Protein AF-A0A9X2Q790-F1 (afdb_monomer_lite)

Radius of gyration: 26.45 Å; chains: 1; bounding box: 44×54×80 Å

Foldseek 3Di:
DVVLVVLVVVCPPDDDPVVSVVVVVVVVVVVVVVVVVVVVVVVVVCDDPQVVLVVLVVVVLVVCQLWKWWWKAAPVHIDIATFLDDDWLPDPVVVVVCVSSVPDPVQSVCCVVVRHRDDDLFADLVVLVADDDDPPDPDDDPVCPPPPVVVVSVVVSVVSRPLEFRIATDDIGHDPVSGDPVSVVVVVVSCVSRVRHPPRGHHD

Secondary structure (DSSP, 8-state):
-HHHHHHHHHHTTTS-HHHHHHHHHHHHHHHHHHHHHHHHHHHHHH--HHHHHHHHHHHHHHH-TT--EEEEEETTEEEEEE-SS---TT-HHHHHHHHHHT--HHHHHHHHHHTS-----S--GGGTTPPPP--SSSS--GGGGG-HHHHHHHHHHHHHHTTEES-EEEEEES-GGG--HHHHHHHHHHHHHHTTT-TTSEE-

pLDDT: mean 90.4, std 11.64, range [46.28, 98.38]

Sequence (204 aa):
ML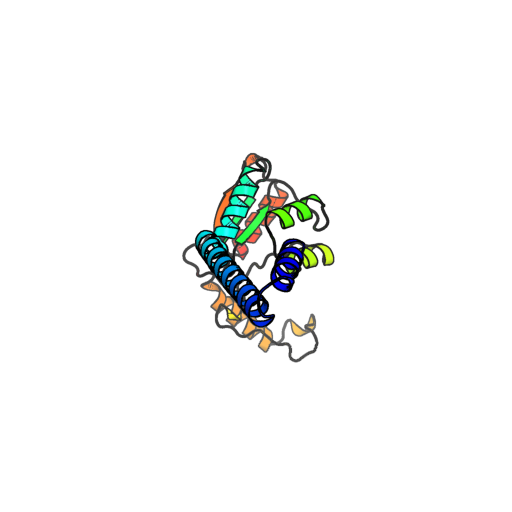LLVSVMVLGTFQFHLFGGVILATAVTWLSNRLARCWRRHRFCRAGTPEQQARRRIDAFAAAHPQWHLRLYRTPAGFRLLALHRCFEPDDAEVAACFSQLGVDAVYARMCRMQQCFRARVSPKPWRVGIHRIRPPYAAWRAEHAALPERLRWIADYECASTAFAACRYIASFGDERNVTEAARQVQERHDAWCRADQPHLQLA

Structure (mmCIF, N/CA/C/O backbone):
data_AF-A0A9X2Q790-F1
#
_entry.id   AF-A0A9X2Q790-F1
#
loop_
_atom_site.group_PDB
_atom_site.id
_atom_site.type_symbol
_atom_site.label_atom_id
_atom_site.label_alt_id
_atom_site.label_comp_id
_atom_site.label_asym_id
_atom_site.label_entity_id
_atom_site.label_seq_id
_atom_site.pdbx_PDB_ins_code
_atom_site.Cartn_x
_atom_site.Cartn_y
_atom_site.Cartn_z
_atom_site.occupancy
_atom_site.B_iso_or_equiv
_atom_site.auth_seq_id
_atom_site.auth_comp_id
_atom_site.auth_asym_id
_atom_site.auth_atom_id
_atom_site.pdbx_PDB_model_num
ATOM 1 N N . MET A 1 1 ? -2.563 -13.965 41.734 1.00 48.69 1 MET A N 1
ATOM 2 C CA . MET A 1 1 ? -1.696 -14.488 42.814 1.00 48.69 1 MET A CA 1
ATOM 3 C C . MET A 1 1 ? -2.426 -14.646 44.140 1.00 48.69 1 MET A C 1
ATOM 5 O O . MET A 1 1 ? -2.298 -15.708 44.722 1.00 48.69 1 MET A O 1
ATOM 9 N N . LEU A 1 2 ? -3.234 -13.679 44.591 1.00 46.28 2 LEU A N 1
ATOM 10 C CA . LEU A 1 2 ? -3.959 -13.775 45.874 1.00 46.28 2 LEU A CA 1
ATOM 11 C C . LEU A 1 2 ? -4.916 -14.982 45.971 1.00 46.28 2 LEU A C 1
ATOM 13 O O . LEU A 1 2 ? -4.886 -15.699 46.960 1.00 46.28 2 LEU A O 1
ATOM 17 N N . LEU A 1 3 ? -5.650 -15.301 44.898 1.00 52.75 3 LEU A N 1
ATOM 18 C CA . LEU A 1 3 ? -6.528 -16.485 44.827 1.00 52.75 3 LEU A CA 1
ATOM 19 C C . LEU A 1 3 ? -5.794 -17.833 44.958 1.00 52.75 3 LEU A C 1
ATOM 21 O O . LEU A 1 3 ? -6.366 -18.792 45.458 1.00 52.75 3 LEU A O 1
ATOM 25 N N . LEU A 1 4 ? -4.532 -17.912 44.525 1.00 52.91 4 LEU A N 1
ATOM 26 C CA . LEU A 1 4 ? -3.727 -19.136 44.628 1.00 52.91 4 LEU A CA 1
ATOM 27 C C . LEU A 1 4 ? -3.265 -19.381 46.068 1.00 52.91 4 LEU A C 1
ATOM 29 O O . LEU A 1 4 ? -3.240 -20.523 46.511 1.00 52.91 4 LEU A O 1
ATOM 33 N N . VAL A 1 5 ? -2.952 -18.311 46.805 1.00 63.03 5 VAL A N 1
ATOM 34 C CA . VAL A 1 5 ? -2.498 -18.393 48.201 1.00 63.03 5 VAL A CA 1
ATOM 35 C C . VAL A 1 5 ? -3.655 -18.780 49.125 1.00 63.03 5 VAL A C 1
ATOM 37 O O . VAL A 1 5 ? -3.489 -19.647 49.977 1.00 63.03 5 VAL A O 1
ATOM 40 N N . SER A 1 6 ? -4.853 -18.226 48.908 1.00 60.81 6 SER A N 1
ATOM 41 C CA . SER A 1 6 ? -6.041 -18.549 49.712 1.00 60.81 6 SER A CA 1
ATOM 42 C C . SER A 1 6 ? -6.469 -20.017 49.587 1.00 60.81 6 SER A C 1
ATOM 44 O O . SER A 1 6 ? -6.831 -20.640 50.581 1.00 60.81 6 SER A O 1
ATOM 46 N N . VAL A 1 7 ? -6.377 -20.596 48.385 1.00 59.78 7 VAL A N 1
ATOM 47 C CA . VAL A 1 7 ? -6.702 -22.015 48.142 1.00 59.78 7 VAL A CA 1
ATOM 48 C C . VAL A 1 7 ? -5.654 -22.948 48.760 1.00 59.78 7 VAL A C 1
ATOM 50 O O . VAL A 1 7 ? -5.996 -24.031 49.229 1.00 59.78 7 VAL A O 1
ATOM 53 N N . MET A 1 8 ? -4.391 -22.518 48.824 1.00 57.66 8 MET A N 1
ATOM 54 C CA . MET A 1 8 ? -3.309 -23.302 49.423 1.00 57.66 8 MET A CA 1
ATOM 55 C C . MET A 1 8 ? -3.419 -23.371 50.955 1.00 57.66 8 MET A C 1
ATOM 57 O O . MET A 1 8 ? -3.188 -24.430 51.527 1.00 57.66 8 MET A O 1
ATOM 61 N N . VAL A 1 9 ? -3.830 -22.276 51.606 1.00 59.81 9 VAL A N 1
ATOM 62 C CA . VAL A 1 9 ? -3.979 -22.187 53.075 1.00 59.81 9 VAL A CA 1
ATOM 63 C C . VAL A 1 9 ? -5.226 -22.922 53.588 1.00 59.81 9 VAL A C 1
ATOM 65 O O . VAL A 1 9 ? -5.206 -23.487 54.676 1.00 59.81 9 VAL A O 1
ATOM 68 N N . LEU A 1 10 ? -6.305 -22.981 52.801 1.00 56.09 10 LEU A N 1
ATOM 69 C CA . LEU A 1 10 ? -7.488 -23.791 53.135 1.00 56.09 10 LEU A CA 1
ATOM 70 C C . LEU A 1 10 ? -7.251 -25.299 52.937 1.00 56.09 10 LEU A C 1
ATOM 72 O O . LEU A 1 10 ? -7.886 -26.114 53.602 1.00 56.09 10 LEU A O 1
ATOM 76 N N . GLY A 1 11 ? -6.316 -25.682 52.061 1.00 52.31 11 GLY A N 1
ATOM 77 C CA . GLY A 1 11 ? -5.952 -27.080 51.815 1.00 52.31 11 GLY A CA 1
ATOM 78 C C . GLY A 1 11 ? -5.054 -27.708 52.885 1.00 52.31 11 GLY A C 1
ATOM 79 O O . GLY A 1 11 ? -4.982 -28.929 52.963 1.00 52.31 11 GLY A O 1
ATOM 80 N N . THR A 1 12 ? -4.385 -26.916 53.727 1.00 56.84 12 THR A N 1
ATOM 81 C CA . THR A 1 12 ? -3.440 -27.436 54.730 1.00 56.84 12 THR A CA 1
ATOM 82 C C . THR A 1 12 ? -4.091 -27.880 56.039 1.00 56.84 12 THR A C 1
ATOM 84 O O . THR A 1 12 ? -3.428 -28.560 56.815 1.00 56.84 12 THR A O 1
ATOM 87 N N . PHE A 1 13 ? -5.363 -27.546 56.296 1.00 58.97 13 PHE A N 1
ATOM 88 C CA . PHE A 1 13 ? -5.959 -27.757 57.623 1.00 58.97 13 PHE A CA 1
ATOM 89 C C . PHE A 1 13 ? -6.813 -29.020 57.809 1.00 58.97 13 PHE A C 1
ATOM 91 O O . PHE A 1 13 ? -7.067 -29.366 58.958 1.00 58.97 13 PHE A O 1
ATOM 98 N N . GLN A 1 14 ? -7.216 -29.760 56.762 1.00 60.81 14 GLN A N 1
ATOM 99 C CA . GLN A 1 14 ? -7.905 -31.047 57.006 1.00 60.81 14 GLN A CA 1
ATOM 100 C C . GLN A 1 14 ? -7.980 -32.070 55.859 1.00 60.81 14 GLN A C 1
ATOM 102 O O . GLN A 1 14 ? -8.629 -33.098 56.031 1.00 60.81 14 GLN A O 1
ATOM 107 N N . PHE A 1 15 ? -7.320 -31.871 54.713 1.00 53.31 15 PHE A N 1
ATOM 108 C CA . PHE A 1 15 ? -7.365 -32.845 53.614 1.00 53.31 15 PHE A CA 1
ATOM 109 C C . PHE A 1 15 ? -6.010 -33.005 52.919 1.00 53.31 15 PHE A C 1
ATOM 111 O O . PHE A 1 15 ? -5.281 -32.043 52.712 1.00 53.31 15 PHE A O 1
ATOM 118 N N . HIS A 1 16 ? -5.686 -34.254 52.573 1.00 68.25 16 HIS A N 1
ATOM 119 C CA . HIS A 1 16 ? -4.437 -34.704 51.959 1.00 68.25 16 HIS A CA 1
ATOM 120 C C . HIS A 1 16 ? -3.883 -33.727 50.913 1.00 68.25 16 HIS A C 1
ATOM 122 O O . HIS A 1 16 ? -4.606 -33.309 50.012 1.00 68.25 16 HIS A O 1
ATOM 128 N N . LEU A 1 17 ? -2.573 -33.459 50.970 1.00 66.88 17 LEU A N 1
ATOM 129 C CA . LEU A 1 17 ? -1.799 -32.689 49.980 1.00 66.88 17 LEU A CA 1
ATOM 130 C C . LEU A 1 17 ? -2.190 -33.037 48.523 1.00 66.88 17 LEU A C 1
ATOM 132 O O . LEU A 1 17 ? -2.280 -32.166 47.660 1.00 66.88 17 LEU A O 1
ATOM 136 N N . PHE A 1 18 ? -2.512 -34.313 48.280 1.00 75.25 18 PHE A N 1
ATOM 137 C CA . PHE A 1 18 ? -3.064 -34.837 47.029 1.00 75.25 18 PHE A CA 1
ATOM 138 C C . PHE A 1 18 ? -4.371 -34.166 46.576 1.00 75.25 18 PHE A C 1
ATOM 140 O O . PHE A 1 18 ? -4.491 -33.808 45.407 1.00 75.25 18 PHE A O 1
ATOM 147 N N . GLY A 1 19 ? -5.340 -33.955 47.469 1.00 80.69 19 GLY A N 1
ATOM 148 C CA . GLY A 1 19 ? -6.606 -33.285 47.159 1.00 80.69 19 GLY A CA 1
ATOM 149 C C . GLY A 1 19 ? -6.410 -31.821 46.759 1.00 80.69 19 GLY A C 1
ATOM 150 O O . GLY A 1 19 ? -7.023 -31.359 45.797 1.00 80.69 19 GLY A O 1
ATOM 151 N N . GLY A 1 20 ? -5.482 -31.119 47.419 1.00 78.75 20 GLY A N 1
ATOM 152 C CA . GLY A 1 20 ? -5.090 -29.758 47.041 1.00 78.75 20 GLY A CA 1
ATOM 153 C C . GLY A 1 20 ? -4.459 -29.691 45.645 1.00 78.75 20 GLY A C 1
ATOM 154 O O . GLY A 1 20 ? -4.818 -28.829 44.841 1.00 78.75 20 GLY A O 1
ATOM 155 N N . VAL A 1 21 ? -3.577 -30.642 45.314 1.00 85.44 21 VAL A N 1
ATOM 156 C CA . VAL A 1 21 ? -2.948 -30.743 43.983 1.00 85.44 21 VAL A CA 1
ATOM 157 C C . VAL A 1 21 ? -3.975 -31.079 42.893 1.00 85.44 21 VAL A C 1
ATOM 159 O O . VAL A 1 21 ? -3.959 -30.465 41.821 1.00 85.44 21 VAL A O 1
ATOM 162 N N . ILE A 1 22 ? -4.906 -32.002 43.158 1.00 88.19 22 ILE A N 1
ATOM 163 C CA . ILE A 1 22 ? -5.989 -32.361 42.226 1.00 88.19 22 ILE A CA 1
ATOM 164 C C . ILE A 1 22 ? -6.910 -31.160 41.979 1.00 88.19 22 ILE A C 1
ATOM 166 O O . ILE A 1 22 ? -7.245 -30.858 40.833 1.00 88.19 22 ILE A O 1
ATOM 170 N N . LEU A 1 23 ? -7.275 -30.418 43.026 1.00 88.38 23 LEU A N 1
ATOM 171 C CA . LEU A 1 23 ? -8.114 -29.230 42.886 1.00 88.38 23 LEU A CA 1
ATOM 172 C C . LEU A 1 23 ? -7.399 -28.125 42.094 1.00 88.38 23 LEU A C 1
ATOM 174 O O . LEU A 1 23 ? -7.979 -27.557 41.169 1.00 88.38 23 LEU A O 1
ATOM 178 N N . ALA A 1 24 ? -6.129 -27.845 42.396 1.00 86.19 24 ALA A N 1
ATOM 179 C CA . ALA A 1 24 ? -5.351 -26.823 41.694 1.00 86.19 24 ALA A CA 1
ATOM 180 C C . ALA A 1 24 ? -5.167 -27.149 40.200 1.00 86.19 24 ALA A C 1
ATOM 182 O O . ALA A 1 24 ? -5.297 -26.268 39.340 1.00 86.19 24 ALA A O 1
ATOM 183 N N . THR A 1 25 ? -4.914 -28.417 39.870 1.00 88.69 25 THR A N 1
ATOM 184 C CA . THR A 1 25 ? -4.807 -28.874 38.477 1.00 88.69 25 THR A CA 1
ATOM 185 C C . THR A 1 25 ? -6.153 -28.817 37.757 1.00 88.69 25 THR A C 1
ATOM 187 O O . THR A 1 25 ? -6.205 -28.298 36.641 1.00 88.69 25 THR A O 1
ATOM 190 N N . ALA A 1 26 ? -7.251 -29.233 38.395 1.00 91.38 26 ALA A N 1
ATOM 191 C CA . ALA A 1 26 ? -8.602 -29.122 37.841 1.00 91.38 26 ALA A CA 1
ATOM 192 C C . ALA A 1 26 ? -9.013 -27.661 37.581 1.00 91.38 26 ALA A C 1
ATOM 194 O O . ALA A 1 26 ? -9.518 -27.343 36.502 1.00 91.38 26 ALA A O 1
ATOM 195 N N . VAL A 1 27 ? -8.728 -26.747 38.515 1.00 93.25 27 VAL A N 1
ATOM 196 C CA . VAL A 1 27 ? -8.988 -25.304 38.366 1.00 93.25 27 VAL A CA 1
ATOM 197 C C . VAL A 1 27 ? -8.148 -24.703 37.239 1.00 93.25 27 VAL A C 1
ATOM 199 O O . VAL A 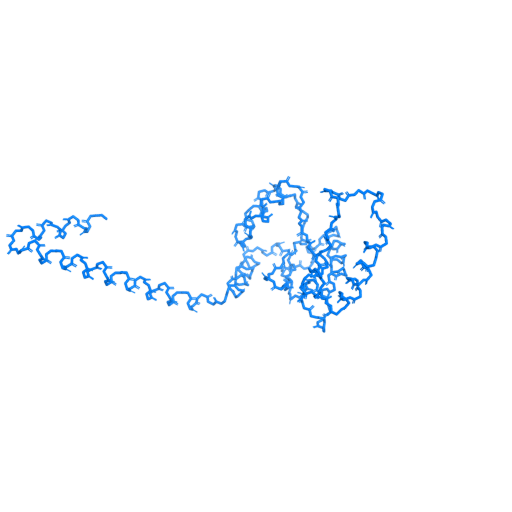1 27 ? -8.664 -23.949 36.411 1.00 93.25 27 VAL A O 1
ATOM 202 N N . THR A 1 28 ? -6.865 -25.054 37.147 1.00 90.88 28 THR A N 1
ATOM 203 C CA . THR A 1 28 ? -5.983 -24.574 36.067 1.00 90.88 28 THR A CA 1
ATOM 204 C C . THR A 1 28 ? -6.425 -25.118 34.705 1.00 90.88 28 THR A C 1
ATOM 206 O O . THR A 1 28 ? -6.452 -24.394 33.708 1.00 90.88 28 THR A O 1
ATOM 209 N N . TRP A 1 29 ? -6.840 -26.383 34.651 1.00 93.12 29 TRP A N 1
ATOM 210 C CA . TRP A 1 29 ? -7.366 -27.003 33.441 1.00 93.12 29 TRP A CA 1
ATOM 211 C C . TRP A 1 29 ? -8.678 -26.355 32.994 1.00 93.12 29 TRP A C 1
ATOM 213 O O . TRP A 1 29 ? -8.804 -25.978 31.826 1.00 93.12 29 TRP A O 1
ATOM 223 N N . LEU A 1 30 ? -9.627 -26.155 33.913 1.00 93.69 30 LEU A N 1
ATOM 224 C CA . LEU A 1 30 ? -10.918 -25.538 33.620 1.00 93.69 30 LEU A CA 1
ATOM 225 C C . LEU A 1 30 ? -10.760 -24.069 33.214 1.00 93.69 30 LEU A C 1
ATOM 227 O O . LEU A 1 30 ? -11.325 -23.652 32.206 1.00 93.69 30 LEU A O 1
ATOM 231 N N . SER A 1 31 ? -9.941 -23.294 33.926 1.00 88.06 31 SER A N 1
ATOM 232 C CA . SER A 1 31 ? -9.655 -21.898 33.569 1.00 88.06 31 SER A CA 1
ATOM 233 C C . SER A 1 31 ? -8.970 -21.787 32.206 1.00 88.06 31 SER A C 1
ATOM 235 O O . SER A 1 31 ? -9.356 -20.944 31.397 1.00 88.06 31 SER A O 1
ATOM 237 N N . ASN A 1 32 ? -8.030 -22.679 31.877 1.00 90.44 32 ASN A N 1
ATOM 238 C CA . ASN A 1 32 ? -7.417 -22.708 30.552 1.00 90.44 32 ASN A CA 1
ATOM 239 C C . ASN A 1 32 ? -8.417 -23.141 29.464 1.00 90.44 32 ASN A C 1
ATOM 241 O O . ASN A 1 32 ? -8.438 -22.559 28.380 1.00 90.44 32 ASN A O 1
ATOM 245 N N . ARG A 1 33 ? -9.291 -24.120 29.737 1.00 92.56 33 ARG A N 1
ATOM 246 C CA . ARG A 1 33 ? -10.374 -24.540 28.827 1.00 92.56 33 ARG A CA 1
ATOM 247 C C . ARG A 1 33 ? -11.346 -23.399 28.549 1.00 92.56 33 ARG A C 1
ATOM 249 O O . ARG A 1 33 ? -11.612 -23.114 27.381 1.00 92.56 33 ARG A O 1
ATOM 256 N N . LEU A 1 34 ? -11.813 -22.721 29.596 1.00 91.94 34 LEU A N 1
ATOM 257 C CA . LEU A 1 34 ? -12.692 -21.561 29.494 1.00 91.94 34 LEU A CA 1
ATOM 258 C C . LEU A 1 34 ? -11.998 -20.436 28.732 1.00 91.94 34 LEU A C 1
ATOM 260 O O . LEU A 1 34 ? -12.543 -19.971 27.739 1.00 91.94 34 LEU A O 1
ATOM 264 N N . ALA A 1 35 ? -10.759 -20.082 29.084 1.00 87.25 35 ALA A N 1
ATOM 265 C CA . ALA A 1 35 ? -9.990 -19.059 28.380 1.00 87.25 35 ALA A CA 1
ATOM 266 C C . ALA A 1 35 ? -9.768 -19.407 26.899 1.00 87.25 35 ALA A C 1
ATOM 268 O O . ALA A 1 35 ? -9.861 -18.534 26.039 1.00 87.25 35 ALA A O 1
ATOM 269 N N . ARG A 1 36 ? -9.509 -20.676 26.557 1.00 84.31 36 ARG A N 1
ATOM 270 C CA . ARG A 1 36 ? -9.389 -21.130 25.160 1.00 84.31 36 ARG A CA 1
ATOM 271 C C . ARG A 1 36 ? -10.721 -21.057 24.420 1.00 84.31 36 ARG A C 1
ATOM 273 O O . ARG A 1 36 ? -10.725 -20.599 23.281 1.00 84.31 36 ARG A O 1
ATOM 280 N N . CYS A 1 37 ? -11.822 -21.472 25.044 1.00 86.44 37 CYS A N 1
ATOM 281 C CA . CYS A 1 37 ? -13.159 -21.379 24.459 1.00 86.44 37 CYS A CA 1
ATOM 282 C C . CYS A 1 37 ? -13.543 -19.915 24.213 1.00 86.44 37 CYS A C 1
ATOM 284 O O . CYS A 1 37 ? -13.921 -19.554 23.104 1.00 86.44 37 CYS A O 1
ATOM 286 N N . TRP A 1 38 ? -13.314 -19.049 25.201 1.00 81.25 38 TRP A N 1
ATOM 287 C CA . TRP A 1 38 ? -13.544 -17.610 25.102 1.00 81.25 38 TRP A CA 1
ATOM 288 C C . TRP A 1 38 ? -12.684 -16.955 24.024 1.00 81.25 38 TRP A C 1
ATOM 290 O O . TRP A 1 38 ? -13.206 -16.225 23.186 1.00 81.25 38 TRP A O 1
ATOM 300 N N . ARG A 1 39 ? -11.377 -17.251 23.984 1.00 80.12 39 ARG A N 1
ATOM 301 C CA . ARG A 1 39 ? -10.475 -16.758 22.930 1.00 80.12 39 ARG A CA 1
ATOM 302 C C . ARG A 1 39 ? -10.923 -17.225 21.550 1.00 80.12 39 ARG A C 1
ATOM 304 O O . ARG A 1 39 ? -10.946 -16.417 20.630 1.00 80.12 39 ARG A O 1
ATOM 311 N N . ARG A 1 40 ? -11.320 -18.494 21.407 1.00 76.88 40 ARG A N 1
ATOM 312 C CA . ARG A 1 40 ? -11.806 -19.058 20.140 1.00 76.88 40 ARG A CA 1
ATOM 313 C C . ARG A 1 40 ? -13.115 -18.409 19.708 1.00 76.88 40 ARG A C 1
ATOM 315 O O . ARG A 1 40 ? -13.221 -17.974 18.571 1.00 76.88 40 ARG A O 1
ATOM 322 N N . HIS A 1 41 ? -14.071 -18.272 20.619 1.00 74.38 41 HIS A N 1
ATOM 323 C CA . HIS A 1 41 ? -15.345 -17.613 20.354 1.00 74.38 41 HIS A CA 1
ATOM 324 C C . HIS A 1 41 ? -15.148 -16.136 19.984 1.00 74.38 41 HIS A C 1
ATOM 326 O O . HIS A 1 41 ? -15.711 -15.659 19.000 1.00 74.38 41 HIS A O 1
ATOM 332 N N . ARG A 1 42 ? -14.279 -15.420 20.707 1.00 73.62 42 ARG A N 1
ATOM 333 C CA . ARG A 1 42 ? -13.901 -14.037 20.392 1.00 73.62 42 ARG A CA 1
ATOM 334 C C . ARG A 1 42 ? -13.219 -13.936 19.025 1.00 73.62 42 ARG A C 1
ATOM 336 O O . ARG A 1 42 ? -13.538 -13.022 18.276 1.00 73.62 42 ARG A O 1
ATOM 343 N N . PHE A 1 43 ? -12.339 -14.875 18.682 1.00 66.88 43 PHE A N 1
ATOM 344 C CA . PHE A 1 43 ? -11.672 -14.931 17.380 1.00 66.88 43 PHE A CA 1
ATOM 345 C C . PHE A 1 43 ? -12.664 -15.192 16.239 1.00 66.88 43 PHE A C 1
ATOM 347 O O . PHE A 1 43 ? -12.657 -14.469 15.249 1.00 66.88 43 PHE A O 1
ATOM 354 N N . CYS A 1 44 ? -13.581 -16.149 16.408 1.00 70.38 44 CYS A N 1
ATOM 355 C CA . CYS A 1 44 ? -14.643 -16.420 15.437 1.00 70.38 44 CYS A CA 1
ATOM 356 C C . CYS A 1 44 ? -15.568 -15.207 15.240 1.00 70.38 44 CYS A C 1
ATOM 358 O O . CYS A 1 44 ? -15.954 -14.910 14.114 1.00 70.38 44 CYS A O 1
ATOM 360 N N . ARG A 1 45 ? -15.884 -14.464 16.310 1.00 71.19 45 ARG A N 1
ATOM 361 C CA . ARG A 1 45 ? -16.711 -13.245 16.234 1.00 71.19 45 ARG A CA 1
ATOM 362 C C . ARG A 1 45 ? -15.970 -12.019 15.701 1.00 71.19 45 ARG A C 1
ATOM 364 O O . ARG A 1 45 ? -16.612 -11.087 15.221 1.00 71.19 45 ARG A O 1
ATOM 371 N N . ALA A 1 46 ? -14.641 -11.997 15.776 1.00 72.12 46 ALA A N 1
ATOM 372 C CA . ALA A 1 46 ? -13.843 -10.871 15.300 1.00 72.12 46 ALA A CA 1
ATOM 373 C C . ALA A 1 46 ? -13.901 -10.715 13.767 1.00 72.12 46 ALA A C 1
ATOM 375 O O . ALA A 1 46 ? -13.720 -9.605 13.271 1.00 72.12 46 ALA A O 1
ATOM 376 N N . GLY A 1 47 ? -14.241 -11.778 13.029 1.00 82.62 47 GLY A N 1
ATOM 377 C CA . GLY A 1 47 ? -14.272 -11.791 11.564 1.00 82.62 47 GLY A CA 1
ATOM 378 C C . GLY A 1 47 ? -12.891 -12.040 10.957 1.00 82.62 47 GLY A C 1
ATOM 379 O O . GLY A 1 47 ? -11.906 -12.227 11.677 1.00 82.62 47 GLY A O 1
ATOM 380 N N . THR A 1 48 ? -12.800 -12.045 9.627 1.00 88.19 48 THR A N 1
ATOM 381 C CA . THR A 1 48 ? -11.516 -12.217 8.930 1.00 88.19 48 THR A CA 1
ATOM 382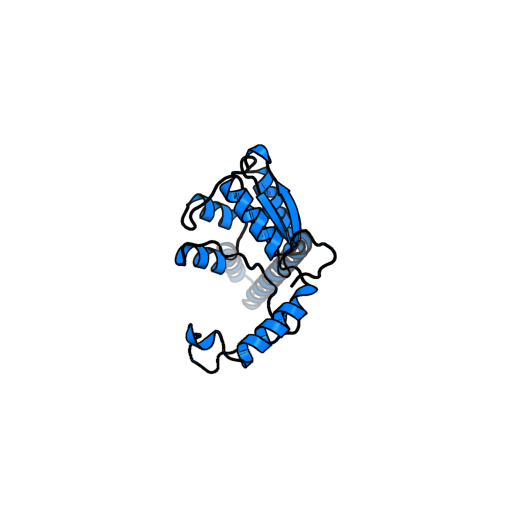 C C . THR A 1 48 ? -10.573 -11.040 9.230 1.00 88.19 48 THR A C 1
ATOM 384 O O . THR A 1 48 ? -11.045 -9.934 9.511 1.00 88.19 48 THR A O 1
ATOM 387 N N . PRO A 1 49 ? -9.239 -11.214 9.152 1.00 88.69 49 PRO A N 1
ATOM 388 C CA . PRO A 1 49 ? -8.295 -10.106 9.341 1.00 88.69 49 PRO A CA 1
ATOM 389 C C . PRO A 1 49 ? -8.587 -8.905 8.432 1.00 88.69 49 PRO A C 1
ATOM 391 O O . PRO A 1 49 ? -8.425 -7.755 8.832 1.00 88.69 49 PRO A O 1
ATOM 394 N N . GLU A 1 50 ? -9.083 -9.173 7.224 1.00 91.56 50 GLU A N 1
ATOM 395 C CA . GLU A 1 50 ? -9.540 -8.154 6.287 1.00 91.56 50 GLU A CA 1
ATOM 396 C C . GLU A 1 50 ? -10.769 -7.397 6.799 1.00 91.56 50 GLU A C 1
ATOM 398 O O . GLU A 1 50 ? -10.762 -6.171 6.797 1.00 91.56 50 GLU A O 1
ATOM 403 N N . GLN A 1 51 ? -11.796 -8.091 7.298 1.00 92.75 51 GLN A N 1
ATOM 404 C CA . GLN A 1 51 ? -12.968 -7.441 7.895 1.00 92.75 51 GLN A CA 1
ATOM 405 C C . GLN A 1 51 ? -12.578 -6.589 9.108 1.00 92.75 51 GLN A C 1
ATOM 407 O O . GLN A 1 51 ? -13.087 -5.484 9.283 1.00 92.75 51 GLN A O 1
ATOM 412 N N . GLN A 1 52 ? -11.641 -7.068 9.929 1.00 92.50 52 GLN A N 1
ATOM 413 C CA . GLN A 1 52 ? -11.121 -6.313 11.069 1.00 92.50 52 GLN A CA 1
ATOM 414 C C . GLN A 1 52 ? -10.342 -5.068 10.630 1.00 92.50 52 GLN A C 1
ATOM 416 O O . GLN A 1 52 ? -10.481 -4.010 11.239 1.00 92.50 52 GLN A O 1
ATOM 421 N N . ALA A 1 53 ? -9.521 -5.173 9.581 1.00 94.62 53 ALA A N 1
ATOM 422 C CA . ALA A 1 53 ? -8.847 -4.020 8.991 1.00 94.62 53 ALA A CA 1
ATOM 423 C C . ALA A 1 53 ? -9.861 -3.021 8.424 1.00 94.62 53 ALA A C 1
ATOM 425 O O . ALA A 1 53 ? -9.769 -1.837 8.722 1.00 94.62 53 ALA A O 1
ATOM 426 N N . ARG A 1 54 ? -10.877 -3.499 7.697 1.00 96.31 54 ARG A N 1
ATOM 427 C CA . ARG A 1 54 ? -11.923 -2.646 7.134 1.00 96.31 54 ARG A CA 1
ATOM 428 C C . ARG A 1 54 ? -12.687 -1.882 8.218 1.00 96.31 54 ARG A C 1
ATOM 430 O O . ARG A 1 54 ? -12.785 -0.669 8.122 1.00 96.31 54 ARG A O 1
ATOM 437 N N . ARG A 1 55 ? -13.105 -2.552 9.298 1.00 95.88 55 ARG A N 1
ATOM 438 C CA . ARG A 1 55 ? -13.769 -1.901 10.445 1.00 95.88 55 ARG A CA 1
ATOM 439 C C . ARG A 1 55 ? -12.915 -0.810 11.090 1.00 95.88 55 ARG A C 1
ATOM 441 O O . ARG A 1 55 ? -13.452 0.227 11.455 1.00 95.88 55 ARG A O 1
ATOM 448 N N . ARG A 1 56 ? -11.601 -1.031 11.235 1.00 96.81 56 ARG A N 1
ATOM 449 C CA . ARG A 1 56 ? -10.677 -0.003 11.752 1.00 96.81 56 ARG A CA 1
ATOM 450 C C . ARG A 1 56 ? -10.615 1.211 10.829 1.00 96.81 56 ARG A C 1
ATOM 452 O O . ARG A 1 56 ? -10.636 2.329 11.321 1.00 96.81 56 ARG A O 1
ATOM 459 N N . ILE A 1 57 ? -10.567 0.985 9.517 1.00 98.00 57 ILE A N 1
ATOM 460 C CA . ILE A 1 57 ? -10.541 2.049 8.505 1.00 98.00 57 ILE A CA 1
ATOM 461 C C . ILE A 1 57 ? -11.848 2.844 8.525 1.00 98.00 57 ILE A C 1
ATOM 463 O O . ILE A 1 57 ? -11.802 4.066 8.592 1.00 98.00 57 ILE A O 1
ATOM 467 N N . ASP A 1 58 ? -12.996 2.162 8.527 1.00 97.56 58 ASP A N 1
ATOM 468 C CA . ASP A 1 58 ? -14.307 2.815 8.559 1.00 97.56 58 ASP A CA 1
ATOM 469 C C . ASP A 1 58 ? -14.485 3.628 9.858 1.00 97.56 58 ASP A C 1
ATOM 471 O O . ASP A 1 58 ? -14.930 4.772 9.820 1.00 97.56 58 ASP A O 1
ATOM 475 N N . ALA A 1 59 ? -14.076 3.074 11.008 1.00 97.62 59 ALA A N 1
ATOM 476 C CA . ALA A 1 59 ? -14.117 3.775 12.292 1.00 97.62 59 ALA A CA 1
ATOM 477 C C . ALA A 1 59 ? -13.175 4.987 12.330 1.00 97.62 59 ALA A C 1
ATOM 479 O O . ALA A 1 59 ? -13.552 6.036 12.847 1.00 97.62 59 ALA A O 1
ATOM 480 N N . PHE A 1 60 ? -11.970 4.861 11.765 1.00 98.25 60 PHE A N 1
ATOM 481 C CA . PHE A 1 60 ? -11.033 5.975 11.643 1.00 98.25 60 PHE A CA 1
ATOM 482 C C . PHE A 1 60 ? -11.622 7.085 10.767 1.00 98.25 60 PHE A C 1
ATOM 484 O O . PHE A 1 60 ? -11.684 8.230 11.196 1.00 98.25 60 PHE A O 1
ATOM 491 N N . ALA A 1 61 ? -12.126 6.752 9.579 1.00 97.44 61 ALA A N 1
ATOM 492 C CA . ALA A 1 61 ? -12.733 7.729 8.681 1.00 97.44 61 ALA A CA 1
ATOM 493 C C . ALA A 1 61 ? -13.933 8.451 9.322 1.00 97.44 61 ALA A C 1
ATOM 495 O O . ALA A 1 61 ? -14.070 9.661 9.171 1.00 97.44 61 ALA A O 1
ATOM 496 N N . ALA A 1 62 ? -14.771 7.734 10.078 1.00 96.94 62 ALA A N 1
ATOM 497 C CA . ALA A 1 62 ? -15.900 8.329 10.793 1.00 96.94 62 ALA A CA 1
ATOM 498 C C . ALA A 1 62 ? -15.465 9.267 11.935 1.00 96.94 62 ALA A C 1
ATOM 500 O O . ALA A 1 62 ? -16.110 10.286 12.169 1.00 96.94 62 ALA A O 1
ATOM 501 N N . ALA A 1 63 ? -14.381 8.935 12.643 1.00 97.38 63 ALA A N 1
ATOM 502 C CA . ALA A 1 63 ? -13.842 9.755 13.728 1.00 97.38 63 ALA A CA 1
ATOM 503 C C . ALA A 1 63 ? -13.066 10.990 13.235 1.00 97.38 63 ALA A C 1
ATOM 505 O O . ALA A 1 63 ? -12.857 11.924 14.007 1.00 97.38 63 ALA A O 1
ATOM 506 N N . HIS A 1 64 ? -12.649 10.997 11.967 1.00 96.56 64 HIS A N 1
ATOM 507 C CA . HIS A 1 64 ? -11.791 12.023 11.378 1.00 96.56 64 HIS A CA 1
ATOM 508 C C . HIS A 1 64 ? -12.401 12.597 10.086 1.00 96.56 64 HIS A C 1
ATOM 510 O O . HIS A 1 64 ? -11.840 12.404 9.007 1.00 96.56 64 HIS A O 1
ATOM 516 N N . PRO A 1 65 ? -13.539 13.318 10.149 1.00 93.81 65 PRO A N 1
ATOM 517 C CA . PRO A 1 65 ? -14.245 13.820 8.961 1.00 93.81 65 PRO A CA 1
ATOM 518 C C . PRO A 1 65 ? -13.426 14.805 8.107 1.00 93.81 65 PRO A C 1
ATOM 520 O O . PRO A 1 65 ? -13.704 14.982 6.922 1.00 93.81 65 PRO A O 1
ATOM 523 N N . GLN A 1 66 ? -12.401 15.432 8.687 1.00 94.44 66 GLN A N 1
ATOM 524 C CA . GLN A 1 66 ? -11.449 16.292 7.986 1.00 94.44 66 GLN A CA 1
ATOM 525 C C . GLN A 1 66 ? -10.490 15.514 7.068 1.00 94.44 66 GLN A C 1
ATOM 527 O O . GLN A 1 66 ? -9.885 16.099 6.170 1.00 94.44 66 GLN A O 1
ATOM 532 N N . TRP A 1 67 ? -10.357 14.199 7.260 1.00 97.12 67 TRP A N 1
ATOM 533 C CA . TRP A 1 67 ? -9.499 13.358 6.437 1.00 97.12 67 TRP A CA 1
ATOM 534 C C . TRP A 1 67 ? -10.217 12.931 5.162 1.00 97.12 67 TRP A C 1
ATOM 536 O O . TRP A 1 67 ? -11.176 12.164 5.198 1.00 97.12 67 TRP A O 1
ATOM 546 N N . HIS A 1 68 ? -9.676 13.339 4.015 1.00 98.12 68 HIS A N 1
ATOM 547 C CA . HIS A 1 68 ? -10.011 12.704 2.746 1.00 98.12 68 HIS A CA 1
ATOM 548 C C . HIS A 1 68 ? -9.095 11.497 2.512 1.00 98.12 68 HIS A C 1
ATOM 550 O O . HIS A 1 68 ? -7.869 11.658 2.448 1.00 98.12 68 HIS A O 1
ATOM 556 N N . LEU A 1 69 ? -9.680 10.303 2.381 1.00 97.94 69 LEU A N 1
ATOM 557 C CA . LEU A 1 69 ? -8.971 9.030 2.221 1.00 97.94 69 LEU A CA 1
ATOM 558 C C . LEU A 1 69 ? -9.485 8.260 1.002 1.00 97.94 69 LEU A C 1
ATOM 560 O O . LEU A 1 69 ? -10.688 8.066 0.865 1.00 97.94 69 LEU A O 1
ATOM 564 N N . ARG A 1 70 ? -8.582 7.705 0.188 1.00 98.00 70 ARG A N 1
ATOM 565 C CA . ARG A 1 70 ? -8.902 6.657 -0.797 1.00 98.00 70 ARG A CA 1
ATOM 566 C C . ARG A 1 70 ? -8.417 5.300 -0.318 1.00 98.00 70 ARG A C 1
ATOM 568 O O . ARG A 1 70 ? -7.275 5.151 0.119 1.00 98.00 70 ARG A O 1
ATOM 575 N N . LEU A 1 71 ? -9.287 4.303 -0.426 1.00 98.38 71 LEU A N 1
ATOM 576 C CA . LEU A 1 71 ? -9.045 2.923 -0.029 1.00 98.38 71 LEU A CA 1
ATOM 577 C C . LEU A 1 71 ? -8.918 2.018 -1.247 1.00 98.38 71 LEU A C 1
ATOM 579 O O . LEU A 1 71 ? -9.790 1.983 -2.113 1.00 98.38 71 LEU A O 1
ATOM 583 N N . TYR A 1 72 ? -7.863 1.208 -1.240 1.00 98.38 72 TYR A N 1
ATOM 584 C CA . TYR A 1 72 ? -7.552 0.261 -2.298 1.00 98.38 72 TYR A CA 1
ATOM 585 C C . TYR A 1 72 ? -7.384 -1.156 -1.751 1.00 98.38 72 TYR A C 1
ATOM 587 O O . TYR A 1 72 ? -6.731 -1.374 -0.726 1.00 98.38 72 TYR A O 1
ATOM 595 N N . ARG A 1 73 ? -7.907 -2.144 -2.477 1.00 97.56 73 ARG A N 1
ATOM 596 C CA . ARG A 1 73 ? -7.667 -3.568 -2.255 1.00 97.56 73 ARG A CA 1
ATOM 597 C C . ARG A 1 73 ? -6.314 -3.943 -2.828 1.00 97.56 73 ARG A C 1
ATOM 599 O O . ARG A 1 73 ? -5.997 -3.596 -3.957 1.00 97.56 73 ARG A O 1
ATOM 606 N N . THR A 1 74 ? -5.541 -4.711 -2.080 1.00 96.06 74 THR A N 1
ATOM 607 C CA . THR A 1 74 ? -4.298 -5.334 -2.547 1.00 96.06 74 THR A CA 1
ATOM 608 C C . THR A 1 74 ? -4.393 -6.848 -2.336 1.00 96.06 74 THR A C 1
ATOM 610 O O . THR A 1 74 ? -5.247 -7.297 -1.567 1.00 96.06 74 THR A O 1
ATOM 613 N N . PRO A 1 75 ? -3.492 -7.660 -2.914 1.00 93.88 75 PRO A N 1
ATOM 614 C CA . PRO A 1 75 ? -3.503 -9.104 -2.666 1.00 93.88 75 PRO A CA 1
ATOM 615 C C . PRO A 1 75 ? -3.295 -9.511 -1.198 1.00 93.88 75 PRO A C 1
ATOM 617 O O . PRO A 1 75 ? -3.539 -10.658 -0.848 1.00 93.88 75 PRO A O 1
ATOM 620 N N . ALA A 1 76 ? -2.784 -8.615 -0.344 1.00 91.31 76 ALA A N 1
ATOM 621 C CA . ALA A 1 76 ? -2.437 -8.920 1.047 1.00 91.31 76 ALA A CA 1
ATOM 622 C C . ALA A 1 76 ? -3.080 -7.957 2.064 1.00 91.31 76 ALA A C 1
ATOM 624 O O . ALA A 1 76 ? -2.552 -7.787 3.159 1.00 91.31 76 ALA A O 1
ATOM 625 N N . GLY A 1 77 ? -4.197 -7.312 1.712 1.00 93.81 77 GLY A N 1
ATOM 626 C CA . GLY A 1 77 ? -4.893 -6.376 2.597 1.00 93.81 77 GLY A CA 1
ATOM 627 C C . GLY A 1 77 ? -5.298 -5.094 1.884 1.00 93.81 77 GLY A C 1
ATOM 628 O O . GLY A 1 77 ? -5.714 -5.127 0.725 1.00 93.81 77 GLY A O 1
ATOM 629 N N . PHE A 1 78 ? -5.151 -3.963 2.567 1.00 96.88 78 PHE A N 1
ATOM 630 C CA . PHE A 1 78 ? -5.561 -2.655 2.066 1.00 96.88 78 PHE A CA 1
ATOM 631 C C . PHE A 1 78 ? -4.394 -1.678 1.947 1.00 96.88 78 PHE A C 1
ATOM 633 O O . PHE A 1 78 ? -3.392 -1.792 2.650 1.00 96.88 78 PHE A O 1
ATOM 640 N N . ARG A 1 79 ? -4.561 -0.697 1.063 1.00 97.12 79 ARG A N 1
ATOM 641 C CA . ARG A 1 79 ? -3.747 0.515 0.985 1.00 97.12 79 ARG A CA 1
ATOM 642 C C . ARG A 1 79 ? -4.665 1.715 1.167 1.00 97.12 79 ARG A C 1
ATOM 644 O O . ARG A 1 79 ? -5.749 1.740 0.591 1.00 97.12 79 ARG A O 1
ATOM 651 N N . LEU A 1 80 ? -4.211 2.685 1.948 1.00 97.25 80 LEU A N 1
ATOM 652 C CA . LEU A 1 80 ? -4.868 3.973 2.114 1.00 97.25 80 LEU A CA 1
ATOM 653 C C . LEU A 1 80 ? -3.984 5.071 1.537 1.00 97.25 80 LEU A C 1
ATOM 655 O O . LEU A 1 80 ? -2.765 5.031 1.706 1.00 97.25 80 LEU A O 1
ATOM 659 N N . LEU A 1 81 ? -4.613 6.035 0.875 1.00 97.69 81 LEU A N 1
ATOM 660 C CA . LEU A 1 81 ? -3.984 7.262 0.410 1.00 97.69 81 LEU A CA 1
ATOM 661 C C . LEU A 1 81 ? -4.744 8.445 1.006 1.00 97.69 81 LEU A C 1
ATOM 663 O O . LEU A 1 81 ? -5.946 8.576 0.780 1.00 97.69 81 LEU A O 1
ATOM 667 N N . ALA A 1 82 ? -4.058 9.275 1.788 1.00 97.88 82 ALA A N 1
ATOM 668 C CA . ALA A 1 82 ? -4.617 10.516 2.305 1.00 97.88 82 ALA A CA 1
ATOM 669 C C . ALA A 1 82 ? -4.426 11.636 1.280 1.00 97.88 82 ALA A C 1
ATOM 671 O O . ALA A 1 82 ? -3.341 11.771 0.722 1.00 97.88 82 ALA A O 1
ATOM 672 N N . LEU A 1 83 ? -5.481 12.416 1.035 1.00 98.06 83 LEU A N 1
ATOM 673 C CA . LEU A 1 83 ? -5.490 13.446 -0.011 1.00 98.06 83 LEU A CA 1
ATOM 674 C C . LEU A 1 83 ? -5.732 14.873 0.497 1.00 98.06 83 LEU A C 1
ATOM 676 O O . LEU A 1 83 ? -5.518 15.840 -0.233 1.00 98.06 83 LEU A O 1
ATOM 680 N N . HIS A 1 84 ? -6.162 15.010 1.750 1.00 97.25 84 HIS A N 1
ATOM 681 C CA . HIS A 1 84 ? -6.511 16.298 2.351 1.00 97.25 84 HIS A CA 1
ATOM 682 C C . HIS A 1 84 ? -5.301 17.179 2.708 1.00 97.25 84 HIS A C 1
ATOM 684 O O . HIS A 1 84 ? -5.458 18.373 2.936 1.00 97.25 84 HIS A O 1
ATOM 690 N N . ARG A 1 85 ? -4.094 16.600 2.754 1.00 95.38 85 ARG A N 1
ATOM 691 C CA . ARG A 1 85 ? -2.800 17.293 2.857 1.00 95.38 85 ARG A CA 1
ATOM 692 C C . ARG A 1 85 ? -1.651 16.330 2.554 1.00 95.38 85 ARG A C 1
ATOM 694 O O . ARG A 1 85 ? -1.843 15.113 2.563 1.00 95.38 85 ARG A O 1
ATOM 701 N N . CYS A 1 86 ? -0.456 16.879 2.356 1.00 95.19 86 CYS A N 1
ATOM 702 C CA . CYS A 1 86 ? 0.790 16.116 2.387 1.00 95.19 86 CYS A CA 1
ATOM 703 C C . CYS A 1 86 ? 1.281 15.945 3.834 1.00 95.19 86 CYS A C 1
ATOM 705 O O . CYS A 1 86 ? 0.986 16.764 4.710 1.00 95.19 86 CYS A O 1
ATOM 707 N N . PHE A 1 87 ? 2.028 14.873 4.069 1.00 96.44 87 PHE A N 1
ATOM 708 C CA . PHE A 1 87 ? 2.623 14.552 5.362 1.00 96.44 87 PHE A CA 1
ATOM 709 C C . PHE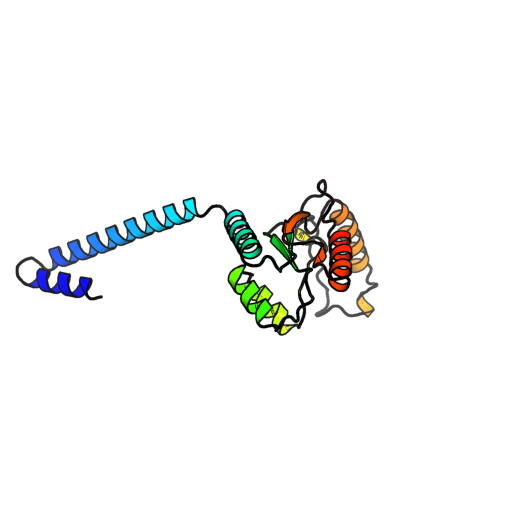 A 1 87 ? 4.106 14.283 5.190 1.00 96.44 87 PHE A C 1
ATOM 711 O O . PHE A 1 87 ? 4.506 13.733 4.161 1.00 96.44 87 PHE A O 1
ATOM 718 N N . GLU A 1 88 ? 4.878 14.587 6.224 1.00 96.81 88 GLU A N 1
ATOM 719 C CA . GLU A 1 88 ? 6.224 14.055 6.366 1.00 96.81 88 GLU A CA 1
ATOM 720 C C . GLU A 1 88 ? 6.177 12.713 7.121 1.00 96.81 88 GLU A C 1
ATOM 722 O O . GLU A 1 88 ? 5.325 12.504 7.992 1.00 96.81 88 GLU A O 1
ATOM 727 N N . PRO A 1 89 ? 7.042 11.736 6.798 1.00 96.12 89 PRO A N 1
ATOM 728 C CA . PRO A 1 89 ? 6.996 10.409 7.423 1.00 96.12 89 PRO A CA 1
ATOM 729 C C . PRO A 1 89 ? 7.288 10.375 8.927 1.00 96.12 89 PRO A C 1
ATOM 731 O O . PRO A 1 89 ? 7.043 9.347 9.566 1.00 96.12 89 PRO A O 1
ATOM 734 N N . ASP A 1 90 ? 7.850 11.445 9.484 1.00 95.88 90 ASP A N 1
ATOM 735 C CA . ASP A 1 90 ? 8.121 11.628 10.909 1.00 95.88 90 ASP A CA 1
ATOM 736 C C . ASP A 1 90 ? 7.096 12.525 11.629 1.00 95.88 90 ASP A C 1
ATOM 738 O O . ASP A 1 90 ? 7.202 12.694 12.847 1.00 95.88 90 ASP A O 1
ATOM 742 N N . ASP A 1 91 ? 6.053 12.995 10.932 1.00 97.44 91 ASP A N 1
ATOM 743 C CA . ASP A 1 91 ? 4.937 13.725 11.536 1.00 97.44 91 ASP A CA 1
ATOM 744 C C . ASP A 1 91 ? 4.287 12.914 12.675 1.00 97.44 91 ASP A C 1
ATOM 746 O O . ASP A 1 91 ? 3.931 11.735 12.534 1.00 97.44 91 ASP A O 1
ATOM 750 N N . ALA A 1 92 ? 4.033 13.569 13.812 1.00 96.62 92 ALA A N 1
ATOM 751 C CA . ALA A 1 92 ? 3.354 12.943 14.950 1.00 96.62 92 ALA A CA 1
ATOM 752 C C . ALA A 1 92 ? 1.938 12.451 14.587 1.00 96.62 92 ALA A C 1
ATOM 754 O O . ALA A 1 92 ? 1.484 11.411 15.075 1.00 96.62 92 ALA A O 1
ATOM 755 N N . GLU A 1 93 ? 1.259 13.168 13.688 1.00 96.62 93 GLU A N 1
ATOM 756 C CA . GLU A 1 93 ? -0.062 12.803 13.173 1.00 96.62 93 GLU A CA 1
ATOM 757 C C . GLU A 1 93 ? -0.022 11.494 12.367 1.00 96.62 93 GLU A C 1
ATOM 759 O O . GLU A 1 93 ? -0.902 10.644 12.527 1.00 96.62 93 GLU A O 1
ATOM 764 N N . VAL A 1 94 ? 1.042 11.257 11.589 1.00 97.38 94 VAL A N 1
ATOM 765 C CA . VAL A 1 94 ? 1.255 9.991 10.867 1.00 97.38 94 VAL A CA 1
ATOM 766 C C . VAL A 1 94 ? 1.451 8.839 11.847 1.00 97.38 94 VAL A C 1
ATOM 768 O O . VAL A 1 94 ? 0.843 7.781 11.677 1.00 97.38 94 VAL A O 1
ATOM 771 N N . ALA A 1 95 ? 2.239 9.033 12.909 1.00 96.56 95 ALA A N 1
ATOM 772 C CA . ALA A 1 95 ? 2.434 8.009 13.936 1.00 96.56 95 ALA A CA 1
ATOM 773 C C . ALA A 1 95 ? 1.118 7.649 14.653 1.00 96.56 95 ALA A C 1
ATOM 775 O O . ALA A 1 95 ? 0.817 6.465 14.847 1.00 96.56 95 ALA A O 1
ATOM 776 N N . ALA A 1 96 ? 0.305 8.653 14.998 1.00 97.25 96 ALA A N 1
ATOM 777 C CA . ALA A 1 96 ? -1.011 8.451 15.599 1.00 97.25 96 ALA A CA 1
ATOM 778 C C . ALA A 1 96 ? -1.975 7.732 14.640 1.00 97.25 96 ALA A C 1
ATOM 780 O O . ALA A 1 96 ? -2.644 6.774 15.040 1.00 97.25 96 ALA A O 1
ATOM 781 N N . CYS A 1 97 ? -1.999 8.143 13.370 1.00 97.44 97 CYS A N 1
ATOM 782 C CA . CYS A 1 97 ? -2.785 7.524 12.306 1.00 97.44 97 CYS A CA 1
ATOM 783 C C . CYS A 1 97 ? -2.394 6.050 12.102 1.00 97.44 97 CYS A C 1
ATOM 785 O O . CYS A 1 97 ? -3.249 5.165 12.130 1.00 97.44 97 CYS A O 1
ATOM 787 N N . PHE A 1 98 ? -1.095 5.749 12.004 1.00 97.56 98 PHE A N 1
ATOM 788 C CA . PHE A 1 98 ? -0.586 4.384 11.846 1.00 97.56 98 PHE A CA 1
ATOM 789 C C . PHE A 1 98 ? -0.943 3.480 13.025 1.00 97.56 98 PHE A C 1
ATOM 791 O O . PHE A 1 98 ? -1.287 2.315 12.812 1.00 97.56 98 PHE A O 1
ATOM 798 N N . SER A 1 99 ? -0.893 4.011 14.248 1.00 96.75 99 SER A N 1
ATOM 799 C CA . SER A 1 99 ? -1.307 3.290 15.454 1.00 96.75 99 SER A CA 1
ATOM 800 C C . SER A 1 99 ? -2.804 2.958 15.425 1.00 96.75 99 SER A C 1
ATOM 802 O O . SER A 1 99 ? -3.179 1.793 15.557 1.00 96.75 99 SER A O 1
ATOM 804 N N . GLN A 1 100 ? -3.663 3.950 15.157 1.00 96.75 100 GLN A N 1
ATOM 805 C CA . GLN A 1 100 ? -5.122 3.771 15.107 1.00 96.75 100 GLN A CA 1
ATOM 806 C C . GLN A 1 100 ? -5.558 2.814 13.988 1.00 96.75 100 GLN A C 1
ATOM 808 O O . GLN A 1 100 ? -6.392 1.930 14.196 1.00 96.75 100 GLN A O 1
ATOM 813 N N . LEU A 1 101 ? -4.953 2.944 12.807 1.00 96.81 101 LEU A N 1
ATOM 814 C CA . LEU A 1 101 ? -5.215 2.068 11.667 1.00 96.81 101 LEU A CA 1
ATOM 815 C C . LEU A 1 101 ? -4.548 0.697 11.809 1.00 96.81 101 LEU A C 1
ATOM 817 O O . LEU A 1 101 ? -4.878 -0.212 11.049 1.00 96.81 101 LEU A O 1
ATOM 821 N N . GLY A 1 102 ? -3.644 0.517 12.778 1.00 95.75 102 GLY A N 1
ATOM 822 C CA . GLY A 1 102 ? -2.825 -0.678 12.989 1.00 95.75 102 GLY A CA 1
ATOM 823 C C . GLY A 1 102 ? -2.070 -1.095 11.728 1.00 95.75 102 GLY A C 1
ATOM 824 O O . GLY A 1 102 ? -2.254 -2.212 11.230 1.00 95.75 102 GLY A O 1
ATOM 825 N N . VAL A 1 103 ? -1.278 -0.157 11.207 1.00 96.00 103 VAL A N 1
ATOM 826 C CA . VAL A 1 103 ? -0.341 -0.336 10.091 1.00 96.00 103 VAL A CA 1
ATOM 827 C C . VAL A 1 103 ? 0.788 -1.291 10.495 1.00 96.00 103 VAL A C 1
ATOM 829 O O . VAL A 1 103 ? 1.165 -1.376 11.662 1.00 96.00 103 VAL A O 1
ATOM 832 N N . ASP A 1 104 ? 1.342 -2.020 9.523 1.00 94.44 104 ASP A N 1
ATOM 833 C CA . ASP A 1 104 ? 2.482 -2.910 9.749 1.00 94.44 104 ASP A CA 1
ATOM 834 C C . ASP A 1 104 ? 3.685 -2.152 10.351 1.00 94.44 104 ASP A C 1
ATOM 836 O O . ASP A 1 104 ? 4.131 -1.129 9.825 1.00 94.44 104 ASP A O 1
ATOM 840 N N . ALA A 1 105 ? 4.224 -2.666 11.460 1.00 94.94 105 ALA A N 1
ATOM 841 C CA . ALA A 1 105 ? 5.275 -1.990 12.219 1.00 94.94 105 ALA A CA 1
ATOM 842 C C . ALA A 1 105 ? 6.599 -1.867 11.443 1.00 94.94 105 ALA A C 1
ATOM 844 O O . ALA A 1 105 ? 7.344 -0.903 11.645 1.00 94.94 105 ALA A O 1
ATOM 845 N N . VAL A 1 106 ? 6.898 -2.813 10.543 1.00 96.25 106 VAL A N 1
ATOM 846 C CA . VAL A 1 106 ? 8.086 -2.745 9.683 1.00 96.25 106 VAL A CA 1
ATOM 847 C C . VAL A 1 106 ? 7.883 -1.673 8.621 1.00 96.25 106 VAL A C 1
ATOM 849 O O . VAL A 1 106 ? 8.779 -0.857 8.417 1.00 96.25 106 VAL A O 1
ATOM 852 N N . TYR A 1 107 ? 6.707 -1.613 7.993 1.00 95.62 107 TYR A N 1
ATOM 853 C CA . TYR A 1 107 ? 6.368 -0.538 7.060 1.00 95.62 107 TYR A CA 1
ATOM 854 C C . TYR A 1 107 ? 6.475 0.841 7.722 1.00 95.62 107 TYR A C 1
ATOM 856 O O . TYR A 1 107 ? 7.169 1.711 7.197 1.00 95.62 107 TYR A O 1
ATOM 864 N N . ALA A 1 108 ? 5.866 1.019 8.899 1.00 96.31 108 ALA A N 1
ATOM 865 C CA . ALA A 1 108 ? 5.917 2.270 9.653 1.00 96.31 108 ALA A CA 1
ATOM 866 C C . ALA A 1 108 ? 7.361 2.687 9.977 1.00 96.31 108 ALA A C 1
ATOM 868 O O . ALA A 1 108 ? 7.767 3.821 9.718 1.00 96.31 108 ALA A O 1
ATOM 869 N N . ARG A 1 109 ? 8.172 1.743 10.477 1.00 96.56 109 ARG A N 1
ATOM 870 C CA . ARG A 1 109 ? 9.594 1.977 10.758 1.00 96.56 109 ARG A CA 1
ATOM 871 C C . ARG A 1 109 ? 10.360 2.379 9.497 1.00 96.56 109 ARG A C 1
ATOM 873 O O . ARG A 1 109 ? 11.144 3.321 9.550 1.00 96.56 109 ARG A O 1
ATOM 880 N N . MET A 1 110 ? 10.144 1.682 8.383 1.00 97.00 110 MET A N 1
ATOM 881 C C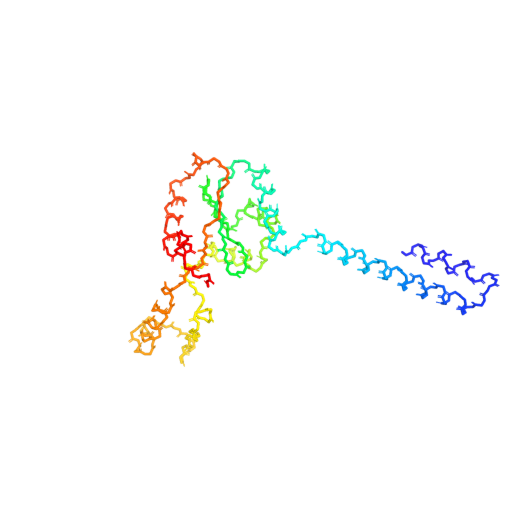A . MET A 1 110 ? 10.836 1.963 7.125 1.00 97.00 110 MET A CA 1
ATOM 882 C C . MET A 1 110 ? 10.464 3.328 6.552 1.00 97.00 110 MET A C 1
ATOM 884 O O . MET A 1 110 ? 11.354 3.999 6.037 1.00 97.00 110 MET A O 1
ATOM 888 N N . CYS A 1 111 ? 9.203 3.756 6.674 1.00 97.25 111 CYS A N 1
ATOM 889 C CA . CYS A 1 111 ? 8.793 5.080 6.207 1.00 97.25 111 CYS A CA 1
ATOM 890 C C . CYS A 1 111 ? 9.584 6.180 6.915 1.00 97.25 111 CYS A C 1
ATOM 892 O O . CYS A 1 111 ? 10.179 7.030 6.260 1.00 97.25 111 CYS A O 1
ATOM 894 N N . ARG A 1 112 ? 9.690 6.087 8.245 1.00 95.75 112 ARG A N 1
ATOM 895 C CA . ARG A 1 112 ? 10.474 7.028 9.048 1.00 95.75 112 ARG A CA 1
ATOM 896 C C . ARG A 1 112 ? 11.976 6.931 8.775 1.00 95.75 112 ARG A C 1
ATOM 898 O O . ARG A 1 112 ? 12.645 7.944 8.653 1.00 95.75 112 ARG A O 1
ATOM 905 N N . MET A 1 113 ? 12.538 5.726 8.675 1.00 97.12 113 MET A N 1
ATOM 906 C CA . MET A 1 113 ? 13.985 5.569 8.452 1.00 97.12 113 MET A CA 1
ATOM 907 C C . MET A 1 113 ? 14.443 6.084 7.087 1.00 97.12 113 MET A C 1
ATOM 909 O O . MET A 1 113 ? 15.601 6.450 6.931 1.00 97.12 113 MET A O 1
ATOM 913 N N . GLN A 1 114 ? 13.559 6.057 6.095 1.00 96.75 114 GLN A N 1
ATOM 914 C CA . GLN A 1 114 ? 13.893 6.425 4.724 1.00 96.75 114 GLN A CA 1
ATOM 915 C C . GLN A 1 114 ? 13.266 7.723 4.260 1.00 96.75 114 GLN A C 1
ATOM 917 O O . GLN A 1 114 ? 13.427 8.065 3.092 1.00 96.75 114 GLN A O 1
ATOM 922 N N . GLN A 1 115 ? 12.524 8.391 5.142 1.00 97.44 115 GLN A N 1
ATOM 923 C CA . GLN A 1 115 ? 11.852 9.646 4.837 1.00 97.44 115 GLN A CA 1
ATOM 924 C C . GLN A 1 115 ? 11.026 9.537 3.542 1.00 97.44 115 GLN A C 1
ATOM 926 O O . GLN A 1 115 ? 11.049 10.408 2.681 1.00 97.44 115 GLN A O 1
ATOM 931 N N . CYS A 1 116 ? 10.295 8.423 3.382 1.00 96.88 116 CYS A N 1
ATOM 932 C CA . CYS A 1 116 ? 9.347 8.262 2.280 1.00 96.88 116 CYS A CA 1
ATOM 933 C C . CYS A 1 116 ? 8.201 7.296 2.603 1.00 96.88 116 CYS A C 1
ATOM 935 O O . CYS A 1 116 ? 8.385 6.273 3.264 1.00 96.88 116 CYS A O 1
ATOM 937 N N . PHE A 1 117 ? 7.018 7.560 2.045 1.00 96.69 117 PHE A N 1
ATOM 938 C CA . PHE A 1 117 ? 5.947 6.567 1.970 1.00 96.69 117 PHE A CA 1
ATOM 939 C C . PHE A 1 117 ? 6.152 5.673 0.752 1.00 96.69 117 PHE A C 1
ATOM 941 O O . PHE A 1 117 ? 6.428 6.140 -0.352 1.00 96.69 117 PHE A O 1
ATOM 948 N N . ARG A 1 118 ? 6.005 4.361 0.936 1.00 93.81 118 ARG A N 1
ATOM 949 C CA . ARG A 1 118 ? 6.288 3.383 -0.118 1.00 93.81 118 ARG A CA 1
ATOM 950 C C . ARG A 1 118 ? 4.995 2.801 -0.677 1.00 93.81 118 ARG A C 1
ATOM 952 O O . ARG A 1 118 ? 4.313 2.031 -0.006 1.00 93.81 118 ARG A O 1
ATOM 959 N N . ALA A 1 119 ? 4.718 3.066 -1.949 1.00 93.38 119 ALA A N 1
ATOM 960 C CA . ALA A 1 119 ? 3.652 2.402 -2.690 1.00 93.38 119 ALA A CA 1
ATOM 961 C C . ALA A 1 119 ? 4.243 1.450 -3.735 1.00 93.38 119 ALA A C 1
ATOM 963 O O . ALA A 1 119 ? 5.132 1.810 -4.503 1.00 93.38 119 ALA A O 1
ATOM 964 N N . ARG A 1 120 ? 3.739 0.212 -3.784 1.00 94.31 120 ARG A N 1
ATOM 965 C CA . ARG A 1 120 ? 4.056 -0.707 -4.882 1.00 94.31 120 ARG A CA 1
ATOM 966 C C . ARG A 1 120 ? 3.059 -0.489 -6.015 1.00 94.31 120 ARG A C 1
ATOM 968 O O . ARG A 1 120 ? 1.866 -0.678 -5.785 1.00 94.31 120 ARG A O 1
ATOM 975 N N . VAL A 1 121 ? 3.559 -0.125 -7.192 1.00 96.25 121 VAL A N 1
ATOM 976 C CA . VAL A 1 121 ? 2.731 0.271 -8.344 1.00 96.25 121 VAL A CA 1
ATOM 977 C C . VAL A 1 121 ? 2.693 -0.747 -9.481 1.00 96.25 121 VAL A C 1
ATOM 979 O O . VAL A 1 121 ? 2.026 -0.535 -10.475 1.00 96.25 121 VAL A O 1
ATOM 982 N N . SER A 1 122 ? 3.376 -1.877 -9.327 1.00 95.25 122 SER A N 1
ATOM 983 C CA . SER A 1 122 ? 3.357 -2.988 -10.278 1.00 95.25 122 SER A CA 1
ATOM 984 C C . SER A 1 122 ? 3.386 -4.322 -9.521 1.00 95.25 122 SER A C 1
ATOM 986 O O . SER A 1 122 ? 3.855 -4.362 -8.370 1.00 95.25 122 SER A O 1
ATOM 988 N N . PRO A 1 123 ? 2.865 -5.417 -10.096 1.00 95.38 123 PRO A N 1
ATOM 989 C CA . PRO A 1 123 ? 2.717 -6.672 -9.370 1.00 95.38 123 PRO A CA 1
ATOM 990 C C . PRO A 1 123 ? 4.058 -7.253 -8.909 1.00 95.38 123 PRO A C 1
ATOM 992 O O . PRO A 1 123 ? 5.137 -6.902 -9.388 1.00 95.38 123 PRO A O 1
ATOM 995 N N . LYS A 1 124 ? 4.056 -8.122 -7.894 1.00 93.50 124 LYS A N 1
ATOM 996 C CA . LYS A 1 124 ? 5.292 -8.853 -7.542 1.00 93.50 124 LYS A CA 1
ATOM 997 C C . LYS A 1 124 ? 5.572 -9.894 -8.634 1.00 93.50 124 LYS A C 1
ATOM 999 O O . LYS A 1 124 ? 4.649 -10.647 -8.925 1.00 93.50 124 LYS A O 1
ATOM 1004 N N . PRO A 1 125 ? 6.805 -10.020 -9.171 1.00 95.62 125 PRO A N 1
ATOM 1005 C CA . PRO A 1 125 ? 7.089 -10.958 -10.264 1.00 95.62 125 PRO A CA 1
ATOM 1006 C C . PRO A 1 125 ? 6.571 -12.377 -9.998 1.00 95.62 125 PRO A C 1
ATOM 1008 O O . PRO A 1 125 ? 5.871 -12.957 -10.817 1.00 95.62 125 PRO A O 1
ATOM 1011 N N . TRP A 1 126 ? 6.792 -12.896 -8.788 1.00 94.88 126 TRP A N 1
ATOM 1012 C CA . TRP A 1 126 ? 6.376 -14.253 -8.422 1.00 94.88 126 TRP A CA 1
ATOM 1013 C C . TRP A 1 126 ? 4.860 -14.440 -8.280 1.00 94.88 126 TRP A C 1
ATOM 1015 O O . TRP A 1 126 ? 4.402 -15.574 -8.223 1.00 94.88 126 TRP A O 1
ATOM 1025 N N . ARG A 1 127 ? 4.071 -13.361 -8.198 1.00 94.62 127 ARG A N 1
ATOM 1026 C CA . ARG A 1 127 ? 2.601 -13.440 -8.222 1.00 94.62 127 ARG A CA 1
ATOM 1027 C C . ARG A 1 127 ? 2.038 -13.485 -9.642 1.00 94.62 127 ARG A C 1
ATOM 1029 O O . ARG A 1 127 ? 0.887 -13.859 -9.799 1.00 94.62 127 ARG A O 1
ATOM 1036 N N . VAL A 1 128 ? 2.853 -13.150 -10.643 1.00 95.88 128 VAL A N 1
ATOM 1037 C CA . VAL A 1 128 ? 2.504 -13.219 -12.073 1.00 95.88 128 VAL A CA 1
ATOM 1038 C C . VAL A 1 128 ? 3.269 -14.335 -12.794 1.00 95.88 128 VAL A C 1
ATOM 1040 O O . VAL A 1 128 ? 3.400 -14.319 -14.009 1.00 95.88 128 VAL A O 1
ATOM 1043 N N . GLY A 1 129 ? 3.811 -15.300 -12.041 1.00 95.06 129 GLY A N 1
ATOM 1044 C CA . GLY A 1 129 ? 4.522 -16.460 -12.592 1.00 95.06 129 GLY A CA 1
ATOM 1045 C C . GLY A 1 129 ? 5.968 -16.200 -13.027 1.00 95.06 129 GLY A C 1
ATOM 1046 O O . GLY A 1 129 ? 6.603 -17.094 -13.573 1.00 95.06 129 GLY A O 1
ATOM 1047 N N . ILE A 1 130 ? 6.521 -15.015 -12.755 1.00 96.00 130 ILE A N 1
ATOM 1048 C CA . ILE A 1 130 ? 7.878 -14.638 -13.162 1.00 96.00 130 ILE A CA 1
ATOM 1049 C C . ILE A 1 130 ? 8.833 -14.760 -11.974 1.00 96.00 130 ILE A C 1
ATOM 1051 O O . ILE A 1 130 ? 8.625 -14.191 -10.897 1.00 96.00 130 ILE A O 1
ATOM 1055 N N . HIS A 1 131 ? 9.932 -15.489 -12.148 1.00 93.69 131 HIS A N 1
ATOM 1056 C CA . HIS A 1 131 ? 10.959 -15.576 -11.113 1.00 93.69 131 HIS A CA 1
ATOM 1057 C C . HIS A 1 131 ? 11.607 -14.213 -10.863 1.00 93.69 131 HIS A C 1
ATOM 1059 O O . HIS A 1 131 ? 11.775 -13.405 -11.769 1.00 93.69 131 HIS A O 1
ATOM 1065 N N . ARG A 1 132 ? 12.008 -13.940 -9.618 1.00 90.94 132 ARG A N 1
ATOM 1066 C CA . ARG A 1 132 ? 12.746 -12.711 -9.300 1.00 90.94 132 ARG A CA 1
ATOM 1067 C C . ARG A 1 132 ? 14.088 -12.716 -10.035 1.00 90.94 132 ARG A C 1
ATOM 1069 O O . ARG A 1 132 ? 14.861 -13.653 -9.843 1.00 90.94 132 ARG A O 1
ATOM 1076 N N . ILE A 1 133 ? 14.398 -11.640 -10.757 1.00 89.94 133 ILE A N 1
ATOM 1077 C CA . ILE A 1 133 ? 15.737 -11.444 -11.315 1.00 89.94 133 ILE A CA 1
ATOM 1078 C C . ILE A 1 133 ? 16.781 -11.431 -10.190 1.00 89.94 133 ILE A C 1
ATOM 1080 O O . ILE A 1 133 ? 16.621 -10.750 -9.169 1.00 89.94 133 ILE A O 1
ATOM 1084 N N . ARG A 1 134 ? 17.838 -12.225 -10.344 1.00 85.12 134 ARG A N 1
ATOM 1085 C CA . ARG A 1 134 ? 18.986 -12.232 -9.435 1.00 85.12 134 ARG A CA 1
ATOM 1086 C C . ARG A 1 134 ? 20.173 -11.668 -10.206 1.00 85.12 134 ARG A C 1
ATOM 1088 O O . ARG A 1 134 ? 20.499 -12.237 -11.242 1.00 85.12 134 ARG A O 1
ATOM 1095 N N . PRO A 1 135 ? 20.785 -10.558 -9.759 1.00 82.19 135 PRO A N 1
ATOM 1096 C CA . PRO A 1 135 ? 22.013 -10.109 -10.389 1.00 82.19 135 PRO A CA 1
ATOM 1097 C C . PRO A 1 135 ? 23.085 -11.193 -10.201 1.00 82.19 135 PRO A C 1
ATOM 1099 O O . PRO A 1 135 ? 23.186 -11.742 -9.101 1.00 82.19 135 PRO A O 1
ATOM 1102 N N . PRO A 1 136 ? 23.906 -11.482 -11.224 1.00 81.56 136 PRO A N 1
ATOM 1103 C CA . PRO A 1 136 ? 25.098 -12.313 -11.049 1.00 81.56 136 PRO A CA 1
ATOM 1104 C C . PRO A 1 136 ? 26.189 -11.590 -10.231 1.00 81.56 136 PRO A C 1
ATOM 1106 O O . PRO A 1 136 ? 27.179 -12.194 -9.835 1.00 81.56 136 PRO A O 1
ATOM 1109 N N . TYR A 1 137 ? 25.992 -10.299 -9.946 1.00 85.56 137 TYR A N 1
ATOM 1110 C CA . TYR A 1 137 ? 26.878 -9.438 -9.166 1.00 85.56 137 TYR A CA 1
ATOM 1111 C C . TYR A 1 137 ? 26.294 -9.126 -7.783 1.00 85.56 137 TYR A C 1
ATOM 1113 O O . TYR A 1 137 ? 25.089 -9.239 -7.560 1.00 85.56 137 TYR A O 1
ATOM 1121 N N . ALA A 1 138 ? 27.133 -8.623 -6.872 1.00 86.69 138 ALA A N 1
ATOM 1122 C CA . ALA A 1 138 ? 26.707 -8.220 -5.527 1.00 86.69 138 ALA A CA 1
ATOM 1123 C C . ALA A 1 138 ? 25.629 -7.114 -5.527 1.00 86.69 138 ALA A C 1
ATOM 1125 O O . ALA A 1 138 ? 24.768 -7.091 -4.649 1.00 86.69 138 ALA A O 1
ATOM 1126 N N . ALA A 1 139 ? 25.658 -6.207 -6.511 1.00 85.62 139 ALA A N 1
ATOM 1127 C CA . ALA A 1 139 ? 24.681 -5.132 -6.661 1.00 85.62 139 ALA A CA 1
ATOM 1128 C C . ALA A 1 139 ? 24.472 -4.746 -8.134 1.00 85.62 139 ALA A C 1
ATOM 1130 O O . ALA A 1 139 ? 25.383 -4.837 -8.961 1.00 85.62 139 ALA A O 1
ATOM 1131 N N . TRP A 1 140 ? 23.267 -4.270 -8.458 1.00 87.62 140 TRP A N 1
ATOM 1132 C CA . TRP A 1 140 ? 22.990 -3.637 -9.747 1.00 87.62 140 TRP A CA 1
ATOM 1133 C C . TRP A 1 140 ? 23.727 -2.295 -9.848 1.00 87.62 140 TRP A C 1
ATOM 1135 O O . TRP A 1 140 ? 23.685 -1.496 -8.917 1.00 87.62 140 TRP A O 1
ATOM 1145 N N . ARG A 1 141 ? 24.367 -2.044 -10.991 1.00 90.69 141 ARG A N 1
ATOM 1146 C CA . ARG A 1 141 ? 25.033 -0.783 -11.342 1.00 90.69 141 ARG A CA 1
ATOM 1147 C C . ARG A 1 141 ? 24.394 -0.209 -12.604 1.00 90.69 141 ARG A C 1
ATOM 1149 O O . ARG A 1 141 ? 23.682 -0.926 -13.308 1.00 90.69 141 ARG A O 1
ATOM 1156 N N . ALA A 1 142 ? 24.642 1.067 -12.891 1.00 91.56 142 ALA A N 1
ATOM 1157 C CA . ALA A 1 142 ? 24.089 1.733 -14.072 1.00 91.56 142 ALA A CA 1
ATOM 1158 C C . ALA A 1 142 ? 24.503 1.034 -15.381 1.00 91.56 142 ALA A C 1
ATOM 1160 O O . ALA A 1 142 ? 23.660 0.790 -16.237 1.00 91.56 142 ALA A O 1
ATOM 1161 N N . GLU A 1 143 ? 25.762 0.601 -15.482 1.00 90.50 143 GLU A N 1
ATOM 1162 C CA . GLU A 1 143 ? 26.294 -0.170 -16.618 1.00 90.50 143 GLU A CA 1
ATOM 1163 C C . GLU A 1 143 ? 25.534 -1.487 -16.869 1.00 90.50 143 GLU A C 1
ATOM 1165 O O . GLU A 1 143 ? 25.418 -1.949 -18.000 1.00 90.50 143 GLU A O 1
ATOM 1170 N N . HIS A 1 144 ? 24.911 -2.056 -15.830 1.00 91.19 144 HIS A N 1
ATOM 1171 C CA . HIS A 1 144 ? 24.110 -3.275 -15.933 1.00 91.19 144 HIS A CA 1
ATOM 1172 C C . HIS A 1 144 ? 22.688 -3.029 -16.478 1.00 91.19 144 HIS A C 1
ATOM 1174 O O . HIS A 1 144 ? 21.870 -3.952 -16.493 1.00 91.19 144 HIS A O 1
ATOM 1180 N N . ALA A 1 145 ? 22.327 -1.795 -16.852 1.00 90.69 145 ALA A N 1
ATOM 1181 C CA . ALA A 1 145 ? 21.015 -1.466 -17.420 1.00 90.69 145 ALA A CA 1
ATOM 1182 C C . ALA A 1 145 ? 20.747 -2.176 -18.745 1.00 90.69 145 ALA A C 1
ATOM 1184 O O . ALA A 1 145 ? 19.645 -2.683 -18.941 1.00 90.69 145 ALA A O 1
ATOM 1185 N N . ALA A 1 146 ? 21.768 -2.271 -19.594 1.00 91.88 146 ALA A N 1
ATOM 1186 C CA . ALA A 1 146 ? 21.652 -2.799 -20.947 1.00 91.88 146 ALA A CA 1
ATOM 1187 C C . ALA A 1 146 ? 21.997 -4.296 -21.069 1.00 91.88 146 ALA A C 1
ATOM 1189 O O . ALA A 1 146 ? 22.122 -4.802 -22.181 1.00 91.88 146 ALA A O 1
ATOM 1190 N N . LEU A 1 147 ? 22.165 -5.022 -19.953 1.00 92.44 147 LEU A N 1
ATOM 1191 C CA . LEU A 1 147 ? 22.470 -6.455 -20.010 1.00 92.44 147 LEU A CA 1
ATOM 1192 C C . LEU A 1 147 ? 21.334 -7.218 -20.718 1.00 92.44 147 LEU A C 1
ATOM 1194 O O . LEU A 1 147 ? 20.185 -7.110 -20.272 1.00 92.44 147 LEU A O 1
ATOM 1198 N N . PRO A 1 148 ? 21.626 -8.038 -21.748 1.00 93.38 148 PRO A N 1
ATOM 1199 C CA . PRO A 1 148 ? 20.593 -8.728 -22.524 1.00 93.38 148 PRO A CA 1
ATOM 1200 C C . PRO A 1 148 ? 19.647 -9.579 -21.670 1.00 93.38 148 PRO A C 1
ATOM 1202 O O . PRO A 1 148 ? 18.434 -9.546 -21.860 1.00 93.38 148 PRO A O 1
ATOM 1205 N N . GLU A 1 149 ? 20.175 -10.289 -20.669 1.00 91.88 149 GLU A N 1
ATOM 1206 C CA . GLU A 1 149 ? 19.362 -11.107 -19.761 1.00 91.88 149 GLU A CA 1
ATOM 1207 C C . GLU A 1 149 ? 18.398 -10.274 -18.913 1.00 91.88 149 GLU A C 1
ATOM 1209 O O . GLU A 1 149 ? 17.265 -10.690 -18.667 1.00 91.88 149 GLU A O 1
ATOM 1214 N N . ARG A 1 150 ? 18.830 -9.082 -18.485 1.00 92.94 150 ARG A N 1
ATOM 1215 C CA . ARG A 1 150 ? 17.989 -8.154 -17.727 1.00 92.94 150 ARG A CA 1
ATOM 1216 C C . ARG A 1 150 ? 16.881 -7.597 -18.608 1.00 92.94 150 ARG A C 1
ATOM 1218 O O . ARG A 1 150 ? 15.740 -7.558 -18.161 1.00 92.94 150 ARG A O 1
ATOM 1225 N N . LEU A 1 151 ? 17.207 -7.177 -19.828 1.00 94.75 151 LEU A N 1
ATOM 1226 C CA . LEU A 1 151 ? 16.223 -6.654 -20.776 1.00 94.75 151 LEU A CA 1
ATOM 1227 C C . LEU A 1 151 ? 15.186 -7.719 -21.144 1.00 94.75 151 LEU A C 1
ATOM 1229 O O . LEU A 1 151 ? 13.994 -7.429 -21.107 1.00 94.75 151 LEU A O 1
ATOM 1233 N N . ARG A 1 152 ? 15.618 -8.963 -21.391 1.00 95.25 152 ARG A N 1
ATOM 1234 C CA . ARG A 1 152 ? 14.707 -10.095 -21.614 1.00 95.25 152 ARG A CA 1
ATOM 1235 C C . ARG A 1 152 ? 13.781 -10.309 -20.419 1.00 95.25 152 ARG A C 1
ATOM 1237 O O . ARG A 1 152 ? 12.572 -10.362 -20.591 1.00 95.25 152 ARG A O 1
ATOM 1244 N N . TRP A 1 153 ? 14.332 -10.339 -19.204 1.00 95.81 153 TRP A N 1
ATOM 1245 C CA . TRP A 1 153 ? 13.522 -10.482 -17.994 1.00 95.81 153 TRP A CA 1
ATOM 1246 C C . TRP A 1 153 ? 12.505 -9.344 -17.821 1.00 95.81 153 TRP A C 1
ATOM 1248 O O . TRP A 1 153 ? 11.380 -9.596 -17.395 1.00 95.81 153 TRP A O 1
ATOM 1258 N N . ILE A 1 154 ? 12.887 -8.100 -18.137 1.00 95.75 154 ILE A N 1
ATOM 1259 C CA . ILE A 1 154 ? 11.980 -6.944 -18.092 1.00 95.75 154 ILE A CA 1
ATOM 1260 C C . ILE A 1 154 ? 10.844 -7.134 -19.097 1.00 95.75 154 ILE A C 1
ATOM 1262 O O . ILE A 1 154 ? 9.692 -7.009 -18.698 1.00 95.75 154 ILE A O 1
ATOM 1266 N N . ALA A 1 155 ? 11.148 -7.494 -20.346 1.00 96.81 155 ALA A N 1
ATOM 1267 C CA . ALA A 1 155 ? 10.139 -7.719 -21.379 1.00 96.81 155 ALA A CA 1
ATOM 1268 C C . ALA A 1 155 ? 9.159 -8.843 -20.993 1.00 96.81 155 ALA A C 1
ATOM 1270 O O . ALA A 1 155 ? 7.942 -8.666 -21.084 1.00 96.81 155 ALA A O 1
ATOM 1271 N N . ASP A 1 156 ? 9.677 -9.965 -20.482 1.00 97.06 156 ASP A N 1
ATOM 1272 C CA . ASP A 1 156 ? 8.861 -11.086 -20.004 1.00 97.06 156 ASP A CA 1
ATOM 1273 C C . ASP A 1 156 ? 7.956 -10.655 -18.836 1.00 97.06 156 ASP A C 1
ATOM 1275 O O . ASP A 1 156 ? 6.763 -10.968 -18.804 1.00 97.06 156 ASP A O 1
ATOM 1279 N N . TYR A 1 157 ? 8.509 -9.900 -17.879 1.00 97.44 157 TYR A N 1
ATOM 1280 C CA . TYR A 1 157 ? 7.764 -9.366 -16.741 1.00 97.44 157 TYR A CA 1
ATOM 1281 C C . TYR A 1 157 ? 6.681 -8.373 -17.169 1.00 97.44 157 TYR A C 1
ATOM 1283 O O . TYR A 1 157 ? 5.555 -8.456 -16.678 1.00 97.44 157 TYR A O 1
ATOM 1291 N N . GLU A 1 158 ? 6.995 -7.443 -18.069 1.00 96.31 158 GLU A N 1
ATOM 1292 C CA . GLU A 1 158 ? 6.048 -6.447 -18.565 1.00 96.31 158 GLU A CA 1
ATOM 1293 C C . GLU A 1 158 ? 4.886 -7.125 -19.286 1.00 96.31 158 GLU A C 1
ATOM 1295 O O . GLU A 1 158 ? 3.733 -6.850 -18.946 1.00 96.31 158 GLU A O 1
ATOM 1300 N N . CYS A 1 159 ? 5.178 -8.085 -20.170 1.00 97.12 159 CYS A N 1
ATOM 1301 C CA . CYS A 1 159 ? 4.176 -8.900 -20.851 1.00 97.12 159 CYS A CA 1
ATOM 1302 C C . CYS A 1 159 ? 3.273 -9.639 -19.849 1.00 97.12 159 CYS A C 1
ATOM 1304 O O . CYS A 1 159 ? 2.052 -9.465 -19.870 1.00 97.12 159 CYS A O 1
ATOM 1306 N N . ALA A 1 160 ? 3.856 -10.380 -18.900 1.00 96.75 160 ALA A N 1
ATOM 1307 C CA . ALA A 1 160 ? 3.098 -11.119 -17.887 1.00 96.75 160 ALA A CA 1
ATOM 1308 C C . ALA A 1 160 ? 2.267 -10.200 -16.973 1.00 96.75 160 ALA A C 1
ATOM 1310 O O . ALA A 1 160 ? 1.161 -10.552 -16.564 1.00 96.75 160 ALA A O 1
ATOM 1311 N N . SER A 1 161 ? 2.771 -9.003 -16.664 1.00 96.94 161 SER A N 1
ATOM 1312 C CA . SER A 1 161 ? 2.089 -8.040 -15.795 1.00 96.94 161 SER A CA 1
ATOM 1313 C C . SER A 1 161 ? 0.824 -7.442 -16.415 1.00 96.94 161 SER A C 1
ATOM 1315 O O . SER A 1 161 ? -0.002 -6.899 -15.684 1.00 96.94 161 SER A O 1
ATOM 1317 N N . THR A 1 162 ? 0.637 -7.553 -17.738 1.00 96.19 162 THR A N 1
ATOM 1318 C CA . THR A 1 162 ? -0.488 -6.919 -18.441 1.00 96.19 162 THR A CA 1
ATOM 1319 C C . THR A 1 162 ? -1.860 -7.378 -17.945 1.00 96.19 162 THR A C 1
ATOM 1321 O O . THR A 1 162 ? -2.789 -6.575 -17.940 1.00 96.19 162 THR A O 1
ATOM 1324 N N . ALA A 1 163 ? -1.976 -8.619 -17.471 1.00 96.31 163 ALA A N 1
ATOM 1325 C CA . ALA A 1 163 ? -3.219 -9.189 -16.954 1.00 96.31 163 ALA A CA 1
ATOM 1326 C C . ALA A 1 163 ? -3.523 -8.806 -15.488 1.00 96.31 163 ALA A C 1
ATOM 1328 O O . ALA A 1 163 ? -4.527 -9.259 -14.926 1.00 96.31 163 ALA A O 1
ATOM 1329 N N . PHE A 1 164 ? -2.676 -7.982 -14.858 1.00 97.94 164 PHE A N 1
ATOM 1330 C CA . PHE A 1 164 ? -2.729 -7.721 -13.423 1.00 97.94 164 PHE A CA 1
ATOM 1331 C C . PHE A 1 164 ? -2.751 -6.235 -13.054 1.00 97.94 164 PHE A C 1
ATOM 1333 O O . PHE A 1 164 ? -2.155 -5.385 -13.713 1.00 97.94 164 PHE A O 1
ATOM 1340 N N . ALA A 1 165 ? -3.403 -5.948 -11.931 1.00 97.88 165 ALA A N 1
ATOM 1341 C CA . ALA A 1 165 ? -3.382 -4.671 -11.233 1.00 97.88 165 ALA A CA 1
ATOM 1342 C C . ALA A 1 165 ? -2.676 -4.831 -9.875 1.00 97.88 165 ALA A C 1
ATOM 1344 O O . ALA A 1 165 ? -2.855 -5.833 -9.176 1.00 97.88 165 ALA A O 1
ATOM 1345 N N . ALA A 1 166 ? -1.888 -3.828 -9.478 1.00 97.44 166 ALA A N 1
ATOM 1346 C CA . ALA A 1 166 ? -1.154 -3.853 -8.206 1.00 97.44 166 ALA A CA 1
ATOM 1347 C C . ALA A 1 166 ? -2.081 -3.631 -6.997 1.00 97.44 166 ALA A C 1
ATOM 1349 O O . ALA A 1 166 ? -1.856 -4.135 -5.888 1.00 97.44 166 ALA A O 1
ATOM 1350 N N . CYS A 1 167 ? -3.129 -2.843 -7.212 1.00 97.88 167 CYS A N 1
ATOM 1351 C CA . CYS A 1 167 ? -4.226 -2.636 -6.285 1.00 97.88 167 CYS A CA 1
ATOM 1352 C C . CYS A 1 167 ? -5.502 -2.315 -7.068 1.00 97.88 167 CYS A C 1
ATOM 1354 O O . CYS A 1 167 ? -5.450 -2.100 -8.274 1.00 97.88 167 CYS A O 1
ATOM 1356 N N . ARG A 1 168 ? -6.646 -2.295 -6.385 1.00 97.94 168 ARG A N 1
ATOM 1357 C CA . ARG A 1 168 ? -7.941 -1.926 -6.963 1.00 97.94 168 ARG A CA 1
ATOM 1358 C C . ARG A 1 168 ? -8.641 -0.922 -6.074 1.00 97.94 168 ARG A C 1
ATOM 1360 O O . ARG A 1 168 ? -8.707 -1.149 -4.870 1.00 97.94 168 ARG A O 1
ATOM 1367 N N . TYR A 1 169 ? -9.165 0.151 -6.641 1.00 98.25 169 TYR A N 1
ATOM 1368 C CA . TYR A 1 169 ? -9.955 1.119 -5.889 1.00 98.25 169 TYR A CA 1
ATOM 1369 C C . TYR A 1 169 ? -11.210 0.461 -5.283 1.00 98.25 169 TYR A C 1
ATOM 1371 O O . TYR A 1 169 ? -11.822 -0.416 -5.895 1.00 98.25 169 TYR A O 1
ATOM 1379 N N . ILE A 1 170 ? -11.561 0.837 -4.049 1.00 97.31 170 ILE A N 1
ATOM 1380 C CA . ILE A 1 170 ? -12.748 0.323 -3.343 1.00 97.31 170 ILE A CA 1
ATOM 1381 C C . ILE A 1 170 ? -13.700 1.453 -2.971 1.00 97.31 170 ILE A C 1
ATOM 1383 O O . ILE A 1 170 ? -14.904 1.319 -3.163 1.00 97.31 170 ILE A O 1
ATOM 1387 N N . ALA A 1 171 ? -13.180 2.500 -2.330 1.00 97.19 171 ALA A N 1
ATOM 1388 C CA . ALA A 1 171 ? -13.996 3.542 -1.724 1.00 97.19 171 ALA A CA 1
ATOM 1389 C C . ALA A 1 171 ? -13.174 4.801 -1.442 1.00 97.19 171 ALA A C 1
ATOM 1391 O O . ALA A 1 171 ? -11.952 4.733 -1.270 1.00 97.19 171 ALA A O 1
ATOM 1392 N N . SER A 1 172 ? -13.876 5.923 -1.319 1.00 97.62 172 SER A N 1
ATOM 1393 C CA . SER A 1 172 ? -13.357 7.181 -0.787 1.00 97.62 172 SER A CA 1
ATOM 1394 C C . SER A 1 172 ? -14.108 7.552 0.490 1.00 97.62 172 SER A C 1
ATOM 1396 O O . SER A 1 172 ? -15.268 7.178 0.663 1.00 97.62 172 SER A O 1
ATOM 1398 N N . PHE A 1 173 ? -13.445 8.292 1.370 1.00 97.75 173 PHE A N 1
ATOM 1399 C CA . PHE A 1 173 ? -14.000 8.826 2.609 1.00 97.75 173 PHE A CA 1
ATOM 1400 C C . PHE A 1 173 ? -13.673 10.316 2.725 1.00 97.75 173 PHE A C 1
ATOM 1402 O O . PHE A 1 173 ? -12.640 10.750 2.214 1.00 97.75 173 PHE A O 1
ATOM 1409 N N . GLY A 1 174 ? -14.512 11.062 3.448 1.00 95.62 174 GLY A N 1
ATOM 1410 C CA . GLY A 1 174 ? -14.361 12.506 3.645 1.00 95.62 174 GLY A CA 1
ATOM 1411 C C . GLY A 1 174 ? -14.889 13.343 2.475 1.00 95.62 174 GLY A C 1
ATOM 1412 O O . GLY A 1 174 ? -15.382 12.810 1.482 1.00 95.62 174 GLY A O 1
ATOM 1413 N N . ASP A 1 175 ? -14.794 14.668 2.605 1.00 93.56 175 ASP A N 1
ATOM 1414 C CA . ASP A 1 175 ? -15.218 15.619 1.569 1.00 93.56 175 ASP A CA 1
ATOM 1415 C C . ASP A 1 175 ? -14.138 15.750 0.481 1.00 93.56 175 ASP A C 1
ATOM 1417 O O . ASP A 1 175 ? -12.957 15.951 0.773 1.00 93.56 175 ASP A O 1
ATOM 1421 N N . GLU A 1 176 ? -14.525 15.616 -0.786 1.00 92.00 176 GLU A N 1
ATOM 1422 C CA . GLU A 1 176 ? -13.641 15.767 -1.948 1.00 92.00 176 GLU A CA 1
ATOM 1423 C C . GLU A 1 176 ? -13.111 17.200 -2.107 1.00 92.00 176 GLU A C 1
ATOM 1425 O O . GLU A 1 176 ? -12.015 17.404 -2.630 1.00 92.00 176 GLU A O 1
ATOM 1430 N N . ARG A 1 177 ? -13.822 18.197 -1.566 1.00 92.38 177 ARG A N 1
ATOM 1431 C CA . ARG A 1 177 ? -13.383 19.603 -1.552 1.00 92.38 177 ARG A CA 1
ATOM 1432 C C . ARG A 1 177 ? -12.098 19.822 -0.756 1.00 92.38 177 ARG A C 1
ATOM 1434 O O . ARG A 1 177 ? -11.395 20.795 -1.007 1.00 92.38 177 ARG A O 1
ATOM 1441 N N . ASN A 1 178 ? -11.774 18.916 0.167 1.00 92.75 178 ASN A N 1
ATOM 1442 C CA . ASN A 1 178 ? -10.558 19.000 0.974 1.00 92.75 178 ASN A CA 1
ATOM 1443 C C . ASN A 1 178 ? -9.322 18.463 0.240 1.00 92.75 178 ASN A C 1
ATOM 1445 O O . ASN A 1 178 ? -8.215 18.596 0.751 1.00 92.75 178 ASN A O 1
ATOM 1449 N N . VAL A 1 179 ? -9.476 17.840 -0.934 1.00 96.06 179 VAL A N 1
ATOM 1450 C CA . VAL A 1 179 ? -8.354 17.259 -1.679 1.00 96.06 179 VAL A CA 1
ATOM 1451 C C . VAL A 1 179 ? -7.430 18.352 -2.206 1.00 96.06 179 VAL A C 1
ATOM 1453 O O . VAL A 1 179 ? -7.819 19.182 -3.032 1.00 96.06 179 VAL A O 1
ATOM 1456 N N . THR A 1 180 ? -6.169 18.295 -1.780 1.00 97.19 180 THR A N 1
ATOM 1457 C CA . THR A 1 180 ? -5.123 19.191 -2.280 1.00 97.19 180 THR A CA 1
ATOM 1458 C C . THR A 1 180 ? -4.673 18.783 -3.679 1.00 97.19 180 THR A C 1
ATOM 1460 O O . THR A 1 180 ? -4.636 17.600 -4.019 1.00 97.19 180 THR A O 1
ATOM 1463 N N . GLU A 1 181 ? -4.272 19.764 -4.484 1.00 96.56 181 GLU A N 1
ATOM 1464 C CA . GLU A 1 181 ? -3.819 19.520 -5.857 1.00 96.56 181 GLU A CA 1
ATOM 1465 C C . GLU A 1 181 ? -2.565 18.636 -5.917 1.00 96.56 181 GLU A C 1
ATOM 1467 O O . GLU A 1 181 ? -2.499 17.691 -6.701 1.00 96.56 181 GLU A O 1
ATOM 1472 N N . ALA A 1 182 ? -1.603 18.859 -5.017 1.00 95.75 182 ALA A N 1
ATOM 1473 C CA . ALA A 1 182 ? -0.405 18.027 -4.927 1.00 95.75 182 ALA A CA 1
ATOM 1474 C C . ALA A 1 182 ? -0.746 16.548 -4.663 1.00 95.75 182 ALA A C 1
ATOM 1476 O O . ALA A 1 182 ? -0.187 15.651 -5.297 1.00 95.75 182 ALA A O 1
ATOM 1477 N N . ALA A 1 183 ? -1.697 16.280 -3.763 1.00 96.50 183 ALA A N 1
ATOM 1478 C CA . ALA A 1 183 ? -2.115 14.914 -3.476 1.00 96.50 183 ALA A CA 1
ATOM 1479 C C . ALA A 1 183 ? -2.910 14.287 -4.634 1.00 96.50 183 ALA A C 1
ATOM 1481 O O . ALA A 1 183 ? -2.741 13.096 -4.905 1.00 96.50 183 ALA A O 1
ATOM 1482 N N . ARG A 1 184 ? -3.720 15.078 -5.353 1.00 97.00 184 ARG A N 1
ATOM 1483 C CA . ARG A 1 184 ? -4.450 14.636 -6.553 1.00 97.00 184 ARG A CA 1
ATOM 1484 C C . ARG A 1 184 ? -3.499 14.149 -7.647 1.00 97.00 184 ARG A C 1
ATOM 1486 O O . ARG A 1 184 ? -3.671 13.044 -8.151 1.00 97.00 184 ARG A O 1
ATOM 1493 N N . GLN A 1 185 ? -2.429 14.889 -7.930 1.00 97.06 185 GLN A N 1
ATOM 1494 C CA . GLN A 1 185 ? -1.433 14.480 -8.932 1.00 97.06 185 GLN A CA 1
ATOM 1495 C C . GLN A 1 185 ? -0.740 13.158 -8.570 1.00 97.06 185 GLN A C 1
ATOM 1497 O O . GLN A 1 185 ? -0.490 12.308 -9.431 1.00 97.06 185 GLN A O 1
ATOM 1502 N N . VAL A 1 186 ? -0.438 12.954 -7.282 1.00 96.38 186 VAL A N 1
ATOM 1503 C CA . VAL A 1 186 ? 0.116 11.683 -6.791 1.00 96.38 186 VAL A CA 1
ATOM 1504 C C . VAL A 1 186 ? -0.903 10.556 -6.940 1.00 96.38 186 VAL A C 1
ATOM 1506 O O . VAL A 1 186 ? -0.535 9.464 -7.376 1.00 96.38 186 VAL A O 1
ATOM 1509 N N . GLN A 1 187 ? -2.168 10.814 -6.608 1.00 97.56 187 GLN A N 1
ATOM 1510 C CA . GLN A 1 187 ? -3.255 9.851 -6.735 1.00 97.56 187 GLN A CA 1
ATOM 1511 C C . GLN A 1 187 ? -3.446 9.393 -8.181 1.00 97.56 187 GLN A C 1
ATOM 1513 O O . GLN A 1 187 ? -3.454 8.193 -8.433 1.00 97.56 187 GLN A O 1
ATOM 1518 N N . GLU A 1 188 ? -3.553 10.317 -9.131 1.00 97.81 188 GLU A N 1
ATOM 1519 C CA . GLU A 1 188 ? -3.760 9.995 -10.547 1.00 97.81 188 GLU A CA 1
ATOM 1520 C C . GLU A 1 188 ? -2.617 9.141 -11.097 1.00 97.81 188 GLU A C 1
ATOM 1522 O O . GLU A 1 188 ? -2.838 8.109 -11.734 1.00 97.81 188 GLU A O 1
ATOM 1527 N N . ARG A 1 189 ? -1.372 9.513 -10.779 1.00 97.75 189 ARG A N 1
ATOM 1528 C CA . ARG A 1 189 ? -0.192 8.746 -11.188 1.00 97.75 189 ARG A CA 1
ATOM 1529 C C . ARG A 1 189 ? -0.149 7.366 -10.539 1.00 97.75 189 ARG A C 1
ATOM 1531 O O . ARG A 1 189 ? 0.172 6.380 -11.203 1.00 97.75 189 ARG A O 1
ATOM 1538 N N . HIS A 1 190 ? -0.476 7.287 -9.252 1.00 97.94 190 HIS A N 1
ATOM 1539 C CA . HIS A 1 190 ? -0.596 6.025 -8.535 1.00 9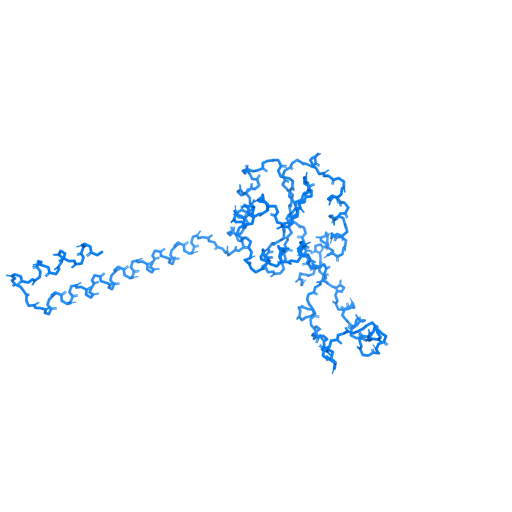7.94 190 HIS A CA 1
ATOM 1540 C C . HIS A 1 190 ? -1.648 5.119 -9.184 1.00 97.94 190 HIS A C 1
ATOM 1542 O O . HIS A 1 190 ? -1.351 3.955 -9.455 1.00 97.94 190 HIS A O 1
ATOM 1548 N N . ASP A 1 191 ? -2.845 5.642 -9.445 1.00 98.19 191 ASP A N 1
ATOM 1549 C CA . ASP A 1 191 ? -3.981 4.887 -9.973 1.00 98.19 191 ASP A CA 1
ATOM 1550 C C . ASP A 1 191 ? -3.690 4.395 -11.396 1.00 98.19 191 ASP A C 1
ATOM 1552 O O . ASP A 1 191 ? -3.913 3.216 -11.688 1.00 98.19 191 ASP A O 1
ATOM 1556 N N . ALA A 1 192 ? -3.075 5.239 -12.233 1.00 97.88 192 ALA A N 1
ATOM 1557 C CA . ALA A 1 192 ? -2.634 4.879 -13.577 1.00 97.88 192 ALA A CA 1
ATOM 1558 C C . ALA A 1 192 ? -1.591 3.751 -13.565 1.00 97.88 192 ALA A C 1
ATOM 1560 O O . ALA A 1 192 ? -1.765 2.736 -14.241 1.00 97.88 192 ALA A O 1
ATOM 1561 N N . TRP A 1 193 ? -0.523 3.880 -12.768 1.00 97.44 193 TRP A N 1
ATOM 1562 C CA . TRP A 1 193 ? 0.517 2.849 -12.698 1.00 97.44 193 TRP A CA 1
ATOM 1563 C C . TRP A 1 193 ? 0.005 1.543 -12.087 1.00 97.44 193 TRP A C 1
ATOM 1565 O O . TRP A 1 193 ? 0.310 0.468 -12.599 1.00 97.44 193 TRP A O 1
ATOM 1575 N N . CYS A 1 194 ? -0.814 1.625 -11.033 1.00 97.88 194 CYS A N 1
ATOM 1576 C CA . CYS A 1 194 ? -1.384 0.447 -10.382 1.00 97.88 194 CYS A CA 1
ATOM 1577 C C . CYS A 1 194 ? -2.493 -0.220 -11.197 1.00 97.88 194 CYS A C 1
ATOM 1579 O O . CYS A 1 194 ? -2.834 -1.364 -10.887 1.00 97.88 194 CYS A O 1
ATOM 1581 N N . ARG A 1 195 ? -3.062 0.491 -12.181 1.00 97.88 195 ARG A N 1
ATOM 1582 C CA . ARG A 1 195 ? -4.289 0.127 -12.904 1.00 97.88 195 ARG A CA 1
ATOM 1583 C C . ARG A 1 195 ? -5.473 -0.058 -11.953 1.00 97.88 195 ARG A C 1
ATOM 1585 O O . ARG A 1 195 ? -6.244 -1.009 -12.070 1.00 97.88 195 ARG A O 1
ATOM 1592 N N . ALA A 1 196 ? -5.587 0.857 -10.988 1.00 97.81 196 ALA A N 1
ATOM 1593 C CA . ALA A 1 196 ? -6.499 0.741 -9.852 1.00 97.81 196 ALA A CA 1
ATOM 1594 C C . ALA A 1 196 ? -7.982 0.662 -10.251 1.00 97.81 196 ALA A C 1
ATOM 1596 O O . ALA A 1 196 ? -8.768 0.021 -9.548 1.00 97.81 196 ALA A O 1
ATOM 1597 N N . ASP A 1 197 ? -8.335 1.249 -11.394 1.00 96.81 197 ASP A N 1
ATOM 1598 C CA . ASP A 1 197 ? -9.710 1.352 -11.890 1.00 96.81 197 ASP A CA 1
ATOM 1599 C C . ASP A 1 197 ? -10.054 0.284 -12.943 1.00 96.81 197 ASP A C 1
ATOM 1601 O O . ASP A 1 197 ? -11.066 0.383 -13.631 1.00 96.81 197 ASP A O 1
ATOM 1605 N N . GLN A 1 198 ? -9.225 -0.758 -13.089 1.00 96.12 198 GLN A N 1
ATOM 1606 C CA . GLN A 1 198 ? -9.446 -1.848 -14.046 1.00 96.12 198 GLN A CA 1
ATOM 1607 C C . GLN A 1 198 ? -9.961 -3.114 -13.329 1.00 96.12 198 GLN A C 1
ATOM 1609 O O . GLN A 1 198 ? -9.175 -3.993 -12.964 1.00 96.12 198 GLN A O 1
ATOM 1614 N N . PRO A 1 199 ? -11.285 -3.263 -13.110 1.00 93.12 199 PRO A N 1
ATOM 1615 C CA . PRO A 1 199 ? -11.842 -4.350 -12.297 1.00 93.12 199 PRO A CA 1
ATOM 1616 C C . PRO A 1 199 ? -11.684 -5.743 -12.923 1.00 93.12 199 PRO A C 1
ATOM 1618 O O . PRO A 1 199 ? -11.762 -6.743 -12.207 1.00 93.12 199 PRO A O 1
ATOM 1621 N N . HIS A 1 200 ? -11.456 -5.812 -14.236 1.00 94.56 200 HIS A N 1
ATOM 1622 C CA . HIS A 1 200 ? -11.250 -7.059 -14.971 1.00 94.56 200 HIS A CA 1
ATOM 1623 C C . HIS A 1 200 ? -9.844 -7.652 -14.763 1.00 94.56 200 HIS A C 1
ATOM 1625 O O . HIS A 1 200 ? -9.668 -8.856 -14.932 1.00 94.56 200 HIS A O 1
ATOM 1631 N N . LEU A 1 201 ? -8.855 -6.843 -14.358 1.00 96.88 201 LEU A N 1
ATOM 1632 C CA . LEU A 1 201 ? -7.496 -7.319 -14.095 1.00 96.88 201 LEU A CA 1
ATOM 1633 C C . LEU A 1 201 ? -7.409 -8.051 -12.757 1.00 96.88 201 LEU A C 1
ATOM 1635 O O . LEU A 1 201 ? -7.982 -7.617 -11.754 1.00 96.88 201 LEU A O 1
ATOM 1639 N N . GLN A 1 202 ? -6.640 -9.136 -12.708 1.00 96.50 202 GLN A N 1
ATOM 1640 C CA . GLN A 1 202 ? -6.396 -9.869 -11.465 1.00 96.50 202 GLN A CA 1
ATOM 1641 C C . GLN A 1 202 ? -5.478 -9.074 -10.523 1.00 96.50 202 GLN A C 1
ATOM 1643 O O . GLN A 1 202 ? -4.659 -8.275 -10.963 1.00 96.50 202 GLN A O 1
ATOM 1648 N N . LEU A 1 203 ? -5.587 -9.280 -9.209 1.00 96.62 203 LEU A N 1
ATOM 1649 C CA . LEU A 1 203 ? -4.722 -8.597 -8.240 1.00 96.62 203 LEU A CA 1
ATOM 1650 C C . LEU A 1 203 ? -3.424 -9.380 -8.001 1.00 96.62 203 LEU A C 1
ATOM 1652 O O . LEU A 1 203 ? -3.482 -10.529 -7.560 1.00 96.62 203 LEU A O 1
ATOM 1656 N N . ALA A 1 204 ? -2.265 -8.735 -8.185 1.00 93.25 204 ALA A N 1
ATOM 1657 C CA . ALA A 1 204 ? -0.941 -9.315 -7.913 1.00 93.25 204 ALA A CA 1
ATOM 1658 C C . ALA A 1 204 ? 0.070 -8.287 -7.373 1.00 93.25 204 ALA A C 1
ATOM 1660 O O . ALA A 1 204 ? -0.036 -7.089 -7.674 1.00 93.25 204 ALA A O 1
#